Protein AF-A0A1F0MMV7-F1 (afdb_monomer_lite)

Radius of gyration: 24.03 Å; chains: 1; bounding box: 66×39×68 Å

pLDDT: mean 85.58, std 11.84, range [38.72, 97.0]

Secondary structure (DSSP, 8-state):
--HHHHHHHHHHHHHTT-PPPHHHHHHHHS-HHHHHHHHHHHH-HHHHHHHHHHHGGGGSTT--EEEEE-TT--EEEEEEHHHHHHHHT----PEEEEEEEEEEEEEEE---S-TTTSEEEEEETTTEEEEEEE--HHHHHHHHTT-S---TT-EEEEEEEEEEEE-TTS-EEEEEEEEEEEEE-----------

Structure (mmCIF, N/CA/C/O backbone):
data_AF-A0A1F0MMV7-F1
#
_entry.id   AF-A0A1F0MMV7-F1
#
loop_
_atom_site.group_PDB
_atom_site.id
_atom_site.type_symbol
_atom_site.label_atom_id
_atom_site.label_alt_id
_atom_site.label_comp_id
_atom_site.label_asym_id
_atom_site.label_entity_id
_atom_site.label_seq_id
_atom_site.pdbx_PDB_ins_code
_atom_site.Cartn_x
_atom_site.Cartn_y
_atom_site.Cartn_z
_atom_site.occupancy
_atom_site.B_iso_or_equiv
_atom_site.auth_seq_id
_atom_site.auth_comp_id
_atom_site.auth_asym_id
_atom_site.auth_atom_id
_atom_site.pdbx_PDB_model_num
ATOM 1 N N . MET A 1 1 ? -6.428 11.269 24.195 1.00 73.00 1 MET A N 1
ATOM 2 C CA . MET A 1 1 ? -6.452 9.991 23.440 1.00 73.00 1 MET A CA 1
ATOM 3 C C . MET A 1 1 ? -5.582 10.157 22.194 1.00 73.00 1 MET A C 1
ATOM 5 O O . MET A 1 1 ? -5.522 11.271 21.697 1.00 73.00 1 MET A O 1
ATOM 9 N N . SER A 1 2 ? -4.859 9.133 21.716 1.00 84.75 2 SER A N 1
ATOM 10 C CA . SER A 1 2 ? -4.032 9.277 20.496 1.00 84.75 2 SER A CA 1
ATOM 11 C C . SER A 1 2 ? -4.867 9.144 19.214 1.00 84.75 2 SER A C 1
ATOM 13 O O . SER A 1 2 ? -5.905 8.481 19.242 1.00 84.75 2 SER A O 1
ATOM 15 N N . LEU A 1 3 ? -4.388 9.699 18.090 1.00 85.38 3 LEU A N 1
ATOM 16 C CA . LEU A 1 3 ? -5.036 9.580 16.772 1.00 85.38 3 L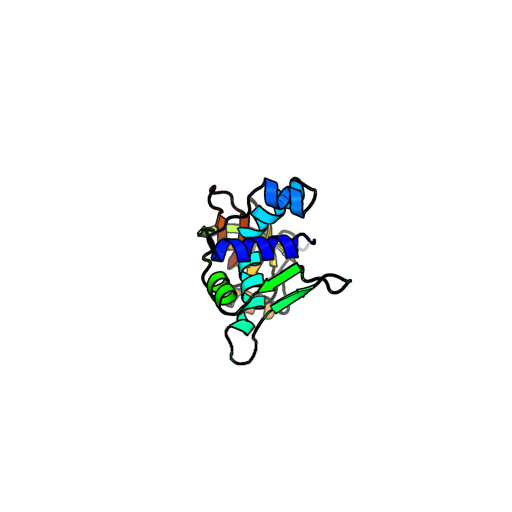EU A CA 1
ATOM 17 C C . LEU A 1 3 ? -5.275 8.113 16.378 1.00 85.38 3 LEU A C 1
ATOM 19 O O . LEU A 1 3 ? -6.366 7.752 15.947 1.00 85.38 3 LEU A O 1
ATOM 23 N N . ILE A 1 4 ? -4.268 7.255 16.575 1.00 86.25 4 ILE A N 1
ATOM 24 C CA . ILE A 1 4 ? -4.351 5.823 16.258 1.00 86.25 4 ILE A CA 1
ATOM 25 C C . ILE A 1 4 ? -5.407 5.150 17.135 1.00 86.25 4 ILE A C 1
ATOM 27 O O . ILE A 1 4 ? -6.241 4.401 16.636 1.00 86.25 4 ILE A O 1
ATOM 31 N N . THR A 1 5 ? -5.407 5.440 18.437 1.00 88.38 5 THR A N 1
ATOM 32 C CA . THR A 1 5 ? -6.367 4.854 19.379 1.00 88.38 5 THR A CA 1
ATOM 33 C C . THR A 1 5 ? -7.801 5.282 19.065 1.00 88.38 5 THR A C 1
ATOM 35 O O . THR A 1 5 ? -8.698 4.445 19.087 1.00 88.38 5 THR A O 1
ATOM 38 N N . ALA A 1 6 ? -8.011 6.551 18.707 1.00 87.44 6 ALA A N 1
ATOM 39 C CA . ALA A 1 6 ? -9.312 7.061 18.281 1.00 87.44 6 ALA A CA 1
ATOM 40 C C . ALA A 1 6 ? -9.770 6.446 16.946 1.00 87.44 6 ALA A C 1
ATOM 42 O O . ALA A 1 6 ? -10.945 6.127 16.788 1.00 87.44 6 ALA A O 1
ATOM 43 N N . ALA A 1 7 ? -8.849 6.200 16.009 1.00 88.69 7 ALA A N 1
ATOM 44 C CA . ALA A 1 7 ? -9.158 5.511 14.758 1.00 88.69 7 ALA A CA 1
ATOM 45 C C . ALA A 1 7 ? -9.522 4.032 14.963 1.00 88.69 7 ALA A C 1
ATOM 47 O O . ALA A 1 7 ? -10.475 3.559 14.347 1.00 88.69 7 ALA A O 1
ATOM 48 N N . ILE A 1 8 ? -8.837 3.318 15.865 1.00 90.19 8 ILE A N 1
ATOM 49 C CA . ILE A 1 8 ? -9.206 1.946 16.260 1.00 90.19 8 ILE A CA 1
ATOM 50 C C . ILE A 1 8 ? -10.573 1.940 16.958 1.00 90.19 8 ILE A C 1
ATOM 52 O O . ILE A 1 8 ? -11.420 1.110 16.636 1.00 90.19 8 ILE A O 1
ATOM 56 N N . TYR A 1 9 ? -10.822 2.892 17.863 1.00 89.19 9 TYR A N 1
ATOM 57 C CA . TYR A 1 9 ? -12.117 3.057 18.527 1.00 89.19 9 TYR A CA 1
ATOM 58 C C . TYR A 1 9 ? -13.257 3.296 17.525 1.00 89.19 9 TYR A C 1
ATOM 60 O O . TYR A 1 9 ? -14.302 2.651 17.605 1.00 89.19 9 TYR A O 1
ATOM 68 N N . ALA A 1 10 ? -13.051 4.183 16.547 1.00 88.38 10 ALA A N 1
ATOM 69 C CA . ALA A 1 10 ? -14.027 4.451 15.495 1.00 88.38 10 ALA A CA 1
ATOM 70 C C . ALA A 1 10 ? -14.295 3.206 14.631 1.00 88.38 10 ALA A C 1
ATOM 72 O O . ALA A 1 10 ? -15.445 2.922 14.299 1.00 88.38 10 ALA A O 1
ATOM 73 N N . LEU A 1 11 ? -13.253 2.433 14.303 1.00 88.69 11 LEU A N 1
ATOM 74 C CA . LEU A 1 11 ? -13.370 1.154 13.593 1.00 88.69 11 LEU A CA 1
ATOM 75 C C . LEU A 1 11 ? -14.195 0.131 14.380 1.00 88.69 11 LEU A C 1
ATOM 77 O O . LEU A 1 11 ? -15.136 -0.425 13.824 1.00 88.69 11 LEU A O 1
ATOM 81 N N . LYS A 1 12 ? -13.912 -0.036 15.677 1.00 89.94 12 LYS A N 1
ATOM 82 C CA . LYS A 1 12 ? -14.720 -0.863 16.585 1.00 89.94 12 LYS A CA 1
ATOM 83 C C . LYS A 1 12 ? -16.187 -0.427 16.597 1.00 89.94 12 LYS A C 1
ATOM 85 O O . LYS A 1 12 ? -17.081 -1.256 16.544 1.00 89.94 12 LYS A O 1
ATOM 90 N N . ARG A 1 13 ? -16.483 0.872 16.668 1.00 87.50 13 ARG A N 1
ATOM 91 C CA . ARG A 1 13 ? -17.886 1.320 16.669 1.00 87.50 13 ARG A CA 1
ATOM 92 C C . ARG A 1 13 ? -18.598 1.043 15.342 1.00 87.50 13 ARG A C 1
ATOM 94 O O . ARG A 1 13 ? -19.795 0.758 15.345 1.00 87.50 13 ARG A O 1
ATOM 101 N N . LEU A 1 14 ? -17.869 1.090 14.228 1.00 85.56 14 LEU A N 1
ATOM 102 C CA . LEU A 1 14 ? -18.421 0.816 12.904 1.00 85.56 14 LEU A CA 1
ATOM 103 C C . LEU A 1 14 ? -18.901 -0.636 12.768 1.00 85.56 14 LEU A C 1
ATOM 105 O O . LEU A 1 14 ? -19.959 -0.854 12.184 1.00 85.56 14 LEU A O 1
ATOM 109 N N . THR A 1 15 ? -18.217 -1.605 13.385 1.00 84.19 15 THR A N 1
ATOM 110 C CA . THR A 1 15 ? -18.676 -3.011 13.408 1.00 84.19 15 THR A CA 1
ATOM 111 C C . THR A 1 15 ? -19.947 -3.206 14.231 1.00 84.19 15 THR A C 1
ATOM 113 O O . THR A 1 15 ? -20.746 -4.088 13.946 1.00 84.19 15 THR A O 1
ATOM 116 N N . GLN A 1 16 ? -20.198 -2.323 15.199 1.00 83.94 16 GLN A N 1
ATOM 117 C CA . GLN A 1 16 ? -21.429 -2.295 15.993 1.00 83.94 16 GLN A CA 1
ATOM 118 C C . GLN A 1 16 ? -22.581 -1.530 15.308 1.00 83.94 16 GLN A C 1
ATOM 120 O O . GLN A 1 16 ? -23.591 -1.239 15.952 1.00 83.94 16 GLN A O 1
ATOM 125 N N . GLY A 1 17 ? -22.420 -1.110 14.046 1.00 76.38 17 GLY A N 1
ATOM 126 C CA . GLY A 1 17 ? -23.391 -0.267 13.336 1.00 76.38 17 GLY A CA 1
ATOM 127 C C . GLY A 1 17 ? -23.495 1.164 13.881 1.00 76.38 17 GLY A C 1
ATOM 128 O O . GLY A 1 17 ? -24.423 1.898 13.543 1.00 76.38 17 GLY A O 1
ATOM 129 N N . LYS A 1 18 ? -22.556 1.585 14.737 1.00 81.44 18 LYS A N 1
ATOM 130 C CA . LYS A 1 18 ? -22.526 2.913 15.357 1.00 81.44 18 LYS A CA 1
ATOM 131 C C . LYS A 1 18 ? -21.451 3.754 14.680 1.00 81.44 18 LYS A C 1
ATOM 133 O O . LYS A 1 18 ? -20.291 3.717 15.069 1.00 81.44 18 LYS A O 1
ATOM 138 N N . ASN A 1 19 ? -21.810 4.572 13.698 1.00 77.94 19 ASN A N 1
ATOM 139 C CA . ASN A 1 19 ? -20.843 5.526 13.153 1.00 77.94 19 ASN A CA 1
ATOM 140 C C . ASN A 1 19 ? -20.497 6.589 14.203 1.00 77.94 19 ASN A C 1
ATOM 142 O O . ASN A 1 19 ? -21.392 7.258 14.714 1.00 77.94 19 ASN A O 1
ATOM 146 N N . ALA A 1 20 ? -19.207 6.749 14.512 1.00 78.25 20 ALA A N 1
ATOM 147 C CA . ALA A 1 20 ? -18.744 7.860 15.336 1.00 78.25 20 ALA A CA 1
ATOM 148 C C . ALA A 1 20 ? -19.024 9.176 14.595 1.00 78.25 20 ALA A C 1
ATOM 150 O O . ALA A 1 20 ? -18.576 9.379 13.455 1.00 78.25 20 ALA A O 1
ATOM 151 N N . THR A 1 21 ? -19.812 10.055 15.208 1.00 79.00 21 THR A N 1
ATOM 152 C CA . THR A 1 21 ? -20.152 11.335 14.581 1.00 79.00 21 THR A CA 1
ATOM 153 C C . THR A 1 21 ? -18.940 12.266 14.594 1.00 79.00 21 THR A C 1
ATOM 155 O O . THR A 1 21 ? -17.915 11.998 15.221 1.00 79.00 21 THR A O 1
ATOM 158 N N . ARG A 1 22 ? -19.014 13.354 13.821 1.00 77.50 22 ARG A N 1
ATOM 159 C CA . ARG A 1 22 ? -17.919 14.333 13.754 1.00 77.50 22 ARG A CA 1
ATOM 160 C C . ARG A 1 22 ? -17.734 14.965 15.125 1.00 77.50 22 ARG A C 1
ATOM 162 O O . ARG A 1 22 ? -16.618 15.013 15.615 1.00 77.50 22 ARG A O 1
ATOM 169 N N . ASP A 1 23 ? -18.848 15.378 15.713 1.00 78.94 23 ASP A N 1
ATOM 170 C CA . ASP A 1 23 ? -18.891 16.100 16.975 1.00 78.94 23 ASP A CA 1
ATOM 171 C C . ASP A 1 23 ? -18.401 15.205 18.117 1.00 78.94 23 ASP A C 1
ATOM 173 O O . ASP A 1 23 ? -17.559 15.629 18.894 1.00 78.94 23 ASP A O 1
ATOM 177 N N . GLU A 1 24 ? -18.768 13.916 18.123 1.00 80.75 24 GLU A N 1
ATOM 178 C CA . GLU A 1 24 ? -18.215 12.944 19.078 1.00 80.75 24 GLU A CA 1
ATOM 179 C C . GLU A 1 24 ? -16.685 12.812 18.967 1.00 80.75 24 GLU A C 1
ATOM 181 O O . GLU A 1 24 ? -15.991 12.718 19.979 1.00 80.75 24 GLU A O 1
ATOM 186 N N . LEU A 1 25 ? -16.138 12.783 17.745 1.00 81.94 25 LEU A N 1
ATOM 187 C CA . LEU A 1 25 ? -14.688 12.698 17.537 1.0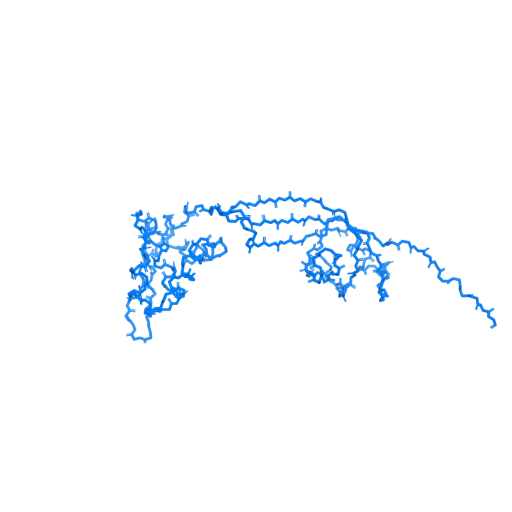0 81.94 25 LEU A CA 1
ATOM 188 C C . LEU A 1 25 ? -13.979 14.001 17.923 1.00 81.94 25 LEU A C 1
ATOM 190 O O . LEU A 1 25 ? -12.878 13.942 18.468 1.00 81.94 25 LEU A O 1
ATOM 194 N N . ILE A 1 26 ? -14.605 15.154 17.673 1.00 83.31 26 ILE A N 1
ATOM 195 C CA . ILE A 1 26 ? -14.103 16.463 18.104 1.00 83.31 26 ILE A CA 1
ATOM 196 C C . ILE A 1 26 ? -14.078 16.528 19.629 1.00 83.31 26 ILE A C 1
ATOM 198 O O . ILE A 1 26 ? -13.044 16.870 20.189 1.00 83.31 26 ILE A O 1
ATOM 202 N N . ASP A 1 27 ? -15.150 16.120 20.305 1.00 83.44 27 ASP A N 1
ATOM 203 C CA . ASP A 1 27 ? -15.226 16.111 21.768 1.00 83.44 27 ASP A CA 1
ATOM 204 C C . ASP A 1 27 ? -14.169 15.182 22.391 1.00 83.44 27 ASP A C 1
ATOM 206 O O . ASP A 1 27 ? -13.601 15.481 23.442 1.00 83.44 27 ASP A O 1
ATOM 210 N N . GLN A 1 28 ? -13.854 14.059 21.736 1.00 79.69 28 GLN A N 1
ATOM 211 C CA . GLN A 1 28 ? -12.836 13.113 22.208 1.00 79.69 28 GLN A CA 1
ATOM 212 C C . GLN A 1 28 ? -11.390 13.563 21.957 1.00 79.69 28 GLN A C 1
ATOM 214 O O . GLN A 1 28 ? -10.495 13.226 22.742 1.00 79.69 28 GLN A O 1
ATOM 219 N N . LEU A 1 29 ? -11.136 14.251 20.842 1.00 83.19 29 LEU A N 1
ATOM 220 C CA . LEU A 1 29 ? -9.788 14.625 20.398 1.00 83.19 29 LEU A CA 1
ATOM 221 C C . LEU A 1 29 ? -9.433 16.079 20.718 1.00 83.19 29 LEU A C 1
ATOM 223 O O . LEU A 1 29 ? -8.251 16.410 20.751 1.00 83.19 29 LEU A O 1
ATOM 227 N N . GLY A 1 30 ? -10.434 16.923 20.960 1.00 83.25 30 GLY A N 1
ATOM 228 C CA . GLY A 1 30 ? -10.302 18.367 21.139 1.00 83.25 30 GLY A CA 1
ATOM 229 C C . GLY A 1 30 ? -9.931 19.126 19.861 1.00 83.25 30 GLY A C 1
ATOM 230 O O . GLY A 1 30 ? -9.578 20.298 19.950 1.00 83.25 30 GLY A O 1
ATOM 231 N N . ASP A 1 31 ? -9.959 18.473 18.694 1.00 86.19 31 ASP A N 1
ATOM 232 C CA . ASP A 1 31 ? -9.432 19.021 17.441 1.00 86.19 31 ASP A CA 1
ATOM 233 C C . ASP A 1 31 ? -10.192 18.473 16.219 1.00 86.19 31 ASP A C 1
ATOM 235 O O . ASP A 1 31 ? -10.315 17.261 16.003 1.00 86.19 31 ASP A O 1
ATOM 239 N N . GLU A 1 32 ? -10.686 19.397 15.399 1.00 83.75 32 GLU A N 1
ATOM 240 C CA . GLU A 1 32 ? -11.434 19.136 14.172 1.00 83.75 32 GLU A CA 1
ATOM 241 C C . GLU A 1 32 ? -10.598 18.474 13.067 1.00 83.75 32 GLU A C 1
ATOM 243 O O . GLU A 1 32 ? -11.074 17.549 12.401 1.00 83.75 32 GLU A O 1
ATOM 248 N N . LEU A 1 33 ? -9.339 18.884 12.903 1.00 83.94 33 LEU A N 1
ATOM 249 C CA . LEU A 1 33 ? -8.416 18.296 11.933 1.00 83.94 33 LEU A CA 1
ATOM 250 C C . LEU A 1 33 ? -8.060 16.863 12.332 1.00 83.94 33 LEU A C 1
ATOM 252 O O . LEU A 1 33 ? -7.953 15.980 11.477 1.00 83.94 33 LEU A O 1
ATOM 256 N N . LEU A 1 34 ? -7.906 16.595 13.633 1.00 85.06 34 LEU A N 1
ATOM 257 C CA . LEU A 1 34 ? -7.690 15.229 14.117 1.00 85.06 34 LEU A CA 1
ATOM 258 C C . LEU A 1 34 ? -8.925 14.351 13.889 1.00 85.06 34 LEU A C 1
ATOM 260 O O . LEU A 1 34 ? -8.776 13.200 13.471 1.00 85.06 34 LEU A O 1
ATOM 264 N N . ALA A 1 35 ? -10.134 14.882 14.091 1.00 85.50 35 ALA A N 1
ATOM 265 C CA . ALA A 1 35 ? -11.373 14.162 13.798 1.00 85.50 35 ALA A CA 1
ATOM 266 C C . ALA A 1 35 ? -11.497 13.799 12.304 1.00 85.50 35 ALA A C 1
ATOM 268 O O . ALA A 1 35 ? -11.901 12.683 11.959 1.00 85.50 35 ALA A O 1
ATOM 269 N N . GLU A 1 36 ? -11.098 14.700 11.401 1.00 82.88 36 GLU A N 1
ATOM 270 C CA . GLU A 1 36 ? -11.050 14.414 9.964 1.00 82.88 36 GLU A CA 1
ATOM 271 C C . GLU A 1 36 ? -10.007 13.336 9.627 1.00 82.88 36 GLU A C 1
ATOM 273 O O . GLU A 1 36 ? -10.302 12.394 8.883 1.00 82.88 36 GLU A O 1
ATOM 278 N N . HIS A 1 37 ? -8.810 13.412 10.216 1.00 84.19 37 HIS A N 1
ATOM 279 C CA . HIS A 1 37 ? -7.782 12.385 10.042 1.00 84.19 37 HIS A CA 1
ATOM 280 C C . HIS A 1 37 ? -8.231 11.009 10.538 1.00 84.19 37 HIS A C 1
ATOM 282 O O . HIS A 1 37 ? -7.963 10.014 9.864 1.00 84.19 37 HIS A O 1
ATOM 288 N N . VAL A 1 38 ? -8.955 10.930 11.660 1.00 86.50 38 VAL A N 1
ATOM 289 C CA . VAL A 1 38 ? -9.538 9.667 12.140 1.00 86.50 38 VAL A CA 1
ATOM 290 C C . VAL A 1 38 ? -10.483 9.070 11.103 1.00 86.50 38 VAL A C 1
ATOM 292 O O . VAL A 1 38 ? -10.386 7.881 10.805 1.00 86.50 38 VAL A O 1
ATOM 295 N N . ARG A 1 39 ? -11.353 9.880 10.493 1.00 83.12 39 ARG A N 1
ATOM 296 C CA . ARG A 1 39 ? -12.276 9.408 9.447 1.00 83.12 39 ARG A CA 1
ATOM 297 C C . ARG A 1 39 ? -11.553 8.931 8.193 1.00 83.12 39 ARG A C 1
ATOM 299 O O . ARG A 1 39 ? -11.942 7.914 7.620 1.00 83.12 39 ARG A O 1
ATOM 306 N N . LYS A 1 40 ? -10.497 9.636 7.777 1.00 83.31 40 LYS A N 1
ATOM 307 C CA . LYS A 1 40 ? -9.642 9.210 6.657 1.00 83.31 40 LYS A CA 1
ATOM 308 C C . LYS A 1 40 ? -8.967 7.875 6.971 1.00 83.31 40 LYS A C 1
ATOM 310 O O . LYS A 1 40 ? -9.072 6.941 6.181 1.00 83.31 40 LYS A O 1
ATOM 315 N N . LEU A 1 41 ? -8.363 7.746 8.154 1.00 84.25 41 LEU A N 1
ATOM 316 C CA . LEU A 1 41 ? -7.730 6.506 8.618 1.00 84.25 41 LEU A CA 1
ATOM 317 C C . LEU A 1 41 ? -8.716 5.340 8.698 1.00 84.25 41 LEU A C 1
ATOM 319 O O . LEU A 1 41 ? -8.402 4.244 8.246 1.00 84.25 41 LEU A O 1
ATOM 323 N N . GLN A 1 42 ? -9.925 5.575 9.207 1.00 84.25 42 GLN A N 1
ATOM 324 C CA . GLN A 1 42 ? -10.968 4.555 9.312 1.00 84.25 42 GLN A CA 1
ATOM 325 C C . GLN A 1 42 ? -11.355 3.975 7.947 1.00 84.25 42 GLN A C 1
ATOM 327 O O . GLN A 1 42 ? -11.759 2.819 7.874 1.00 84.25 42 GLN A O 1
ATOM 332 N N . LYS A 1 43 ? -11.247 4.747 6.861 1.00 78.56 43 LYS A N 1
ATOM 333 C CA . LYS A 1 43 ? -11.505 4.286 5.485 1.00 78.56 43 LYS A CA 1
ATOM 334 C C . LYS A 1 43 ? -10.260 3.738 4.784 1.00 78.56 43 LYS A C 1
ATOM 336 O O . LYS A 1 43 ? -10.378 3.068 3.764 1.00 78.56 43 LYS A O 1
ATOM 341 N N . HIS A 1 44 ? -9.076 3.984 5.335 1.00 81.31 44 HIS A N 1
ATOM 342 C CA . HIS A 1 44 ? -7.812 3.620 4.715 1.00 81.31 44 HIS A CA 1
ATOM 343 C C . HIS A 1 44 ? -7.560 2.107 4.796 1.00 81.31 44 HIS A C 1
ATOM 345 O O . HIS A 1 44 ? -7.403 1.549 5.886 1.00 81.31 44 HIS A O 1
ATOM 351 N N . ARG A 1 45 ? -7.443 1.438 3.641 1.00 78.81 45 ARG A N 1
ATOM 352 C CA . ARG A 1 45 ? -7.268 -0.022 3.543 1.00 78.81 45 ARG A CA 1
ATOM 353 C C . ARG A 1 45 ? -6.101 -0.532 4.377 1.00 78.81 45 ARG A C 1
ATOM 355 O O . ARG A 1 45 ? -6.286 -1.392 5.228 1.00 78.81 45 ARG A O 1
ATOM 362 N N . GLN A 1 46 ? -4.910 0.043 4.201 1.00 81.75 46 GLN A N 1
ATOM 363 C CA . GLN A 1 46 ? -3.725 -0.410 4.936 1.00 81.75 46 GLN A CA 1
ATOM 364 C C . GLN A 1 46 ? -3.867 -0.235 6.453 1.00 81.75 46 GLN A C 1
ATOM 366 O O . GLN A 1 46 ? -3.315 -1.024 7.216 1.00 81.75 46 GLN A O 1
ATOM 371 N N . PHE A 1 47 ? -4.627 0.771 6.900 1.00 86.94 47 PHE A N 1
ATOM 372 C CA . PHE A 1 47 ? -4.905 0.943 8.319 1.00 86.94 47 PHE A CA 1
ATOM 373 C C . PHE A 1 47 ? -5.840 -0.165 8.808 1.00 86.94 47 PHE A C 1
ATOM 375 O O . PHE A 1 47 ? -5.489 -0.844 9.768 1.00 86.94 47 PHE A O 1
ATOM 382 N N . ARG A 1 48 ? -6.956 -0.421 8.103 1.00 87.44 48 ARG A N 1
ATOM 383 C CA . ARG A 1 48 ? -7.858 -1.551 8.396 1.00 87.44 48 ARG A CA 1
ATOM 384 C C . ARG A 1 48 ? -7.096 -2.872 8.440 1.00 87.44 48 ARG A C 1
ATOM 386 O O . ARG A 1 48 ? -7.189 -3.574 9.433 1.00 87.44 48 ARG A O 1
ATOM 393 N N . GLU A 1 49 ? -6.273 -3.167 7.437 1.00 87.06 49 GLU A N 1
ATOM 394 C CA . GLU A 1 49 ? -5.457 -4.387 7.378 1.00 87.06 49 GLU A CA 1
ATOM 395 C C . GLU A 1 49 ? -4.470 -4.506 8.546 1.00 87.06 49 GLU A C 1
ATOM 397 O O . GLU A 1 49 ? -4.276 -5.585 9.107 1.00 87.06 49 GLU A O 1
ATOM 402 N N . ASN A 1 50 ? -3.854 -3.398 8.962 1.00 88.88 50 ASN A N 1
ATOM 403 C CA . ASN A 1 50 ? -2.983 -3.401 10.133 1.00 88.88 50 ASN A CA 1
ATOM 404 C C . ASN A 1 50 ? -3.774 -3.643 11.425 1.00 88.88 50 ASN A C 1
ATOM 406 O O . ASN A 1 50 ? -3.333 -4.433 12.256 1.00 88.88 50 ASN A O 1
ATOM 410 N N . VAL A 1 51 ? -4.951 -3.030 11.582 1.00 90.62 51 VAL A N 1
ATOM 411 C CA . VAL A 1 51 ? -5.832 -3.287 12.731 1.00 90.62 51 VAL A CA 1
ATOM 412 C C . VAL A 1 51 ? -6.313 -4.741 12.724 1.00 90.62 51 VAL A C 1
ATOM 414 O O . VAL A 1 51 ? -6.227 -5.397 13.758 1.00 90.62 51 VAL A O 1
ATOM 417 N N . LYS A 1 52 ? -6.699 -5.292 11.565 1.00 91.00 52 LYS A N 1
ATOM 418 C CA . LYS A 1 52 ? -7.048 -6.711 11.386 1.00 91.00 52 LYS A CA 1
ATOM 419 C C . LYS A 1 52 ? -5.935 -7.630 11.881 1.00 91.00 52 LYS A C 1
ATOM 421 O O . LYS A 1 52 ? -6.203 -8.562 12.629 1.00 91.00 52 LYS A O 1
ATOM 426 N N . LYS A 1 53 ? -4.670 -7.351 11.544 1.00 90.19 53 LYS A N 1
ATOM 427 C CA . LYS A 1 53 ? -3.518 -8.125 12.052 1.00 90.19 53 LYS A CA 1
ATOM 428 C C . LYS A 1 53 ? -3.380 -8.063 13.574 1.00 90.19 53 LYS A C 1
ATOM 430 O O . LYS A 1 53 ? -2.980 -9.058 14.169 1.00 90.19 53 LYS A O 1
ATOM 435 N N . VAL A 1 54 ? -3.693 -6.918 14.182 1.00 90.75 54 VAL A N 1
ATOM 436 C CA . VAL A 1 54 ? -3.625 -6.719 15.638 1.00 90.75 54 VAL A CA 1
ATOM 437 C C . VAL A 1 54 ? -4.738 -7.478 16.362 1.00 90.75 54 VAL A C 1
ATOM 439 O O . VAL A 1 54 ? -4.471 -8.054 17.411 1.00 90.75 54 VAL A O 1
ATOM 442 N N . VAL A 1 55 ? -5.955 -7.515 15.809 1.00 91.69 55 VAL A N 1
ATOM 443 C CA . VAL A 1 55 ? -7.106 -8.191 16.441 1.00 91.69 55 VAL A CA 1
ATOM 444 C C . VAL A 1 55 ? -7.208 -9.678 16.095 1.00 91.69 55 VAL A C 1
ATOM 4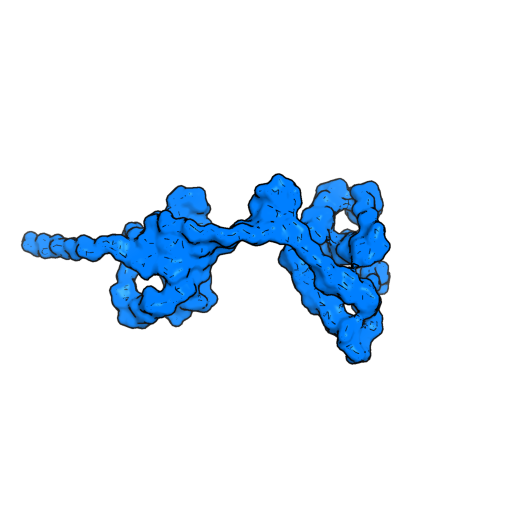46 O O . VAL A 1 55 ? -7.790 -10.434 16.858 1.00 91.69 55 VAL A O 1
ATOM 449 N N . LYS A 1 56 ? -6.585 -10.137 15.001 1.00 90.50 56 LYS A N 1
ATOM 450 C CA . LYS A 1 56 ? -6.604 -11.543 14.551 1.00 90.50 56 LYS A CA 1
ATOM 451 C C . LYS A 1 56 ? -6.269 -12.589 15.630 1.00 90.50 56 LYS A C 1
ATOM 453 O O . LYS A 1 56 ? -6.830 -13.674 15.562 1.00 90.50 56 LYS A O 1
ATOM 458 N N . PRO A 1 57 ? -5.362 -12.355 16.597 1.00 90.50 57 PRO A N 1
ATOM 459 C CA . PRO A 1 57 ? -5.123 -13.322 17.665 1.00 90.50 57 PRO A CA 1
ATOM 460 C C . PRO A 1 57 ? -6.341 -13.590 18.563 1.00 90.50 57 PRO A C 1
ATOM 462 O O . PRO A 1 57 ? -6.389 -14.663 19.149 1.00 90.50 57 PRO A O 1
ATOM 465 N N . LEU A 1 58 ? -7.306 -12.664 18.655 1.00 90.19 58 LEU A N 1
ATOM 466 C CA . LEU A 1 58 ? -8.513 -12.809 19.482 1.00 90.19 58 LEU A CA 1
ATOM 467 C C . LEU A 1 58 ? -9.470 -13.892 18.977 1.00 90.19 58 LEU A C 1
ATOM 469 O O . LEU A 1 58 ? -10.265 -14.384 19.757 1.00 90.19 58 LEU A O 1
ATOM 473 N N . THR A 1 59 ? -9.370 -14.303 17.709 1.00 83.50 59 THR A N 1
ATOM 474 C CA . THR A 1 59 ? -10.184 -15.401 17.153 1.00 83.50 59 THR A CA 1
ATOM 475 C C . THR A 1 59 ? -9.566 -16.784 17.386 1.00 83.50 59 THR A C 1
ATOM 477 O O . THR A 1 59 ? -9.943 -17.770 16.754 1.00 83.50 59 THR A O 1
ATOM 480 N N . ARG A 1 60 ? -8.537 -16.871 18.239 1.00 84.94 60 ARG A N 1
ATOM 481 C CA . ARG A 1 60 ? -7.900 -18.128 18.645 1.00 84.94 60 ARG A CA 1
ATOM 482 C C . ARG A 1 60 ? -8.260 -18.429 20.093 1.00 84.94 60 ARG A C 1
ATOM 484 O O . ARG A 1 60 ? -8.291 -17.525 20.923 1.00 84.94 60 ARG A O 1
ATOM 491 N N . GLU A 1 61 ? -8.414 -19.711 20.413 1.00 76.06 61 GLU A N 1
ATOM 492 C CA . GLU A 1 61 ? -8.652 -20.145 21.790 1.00 76.06 61 GLU A CA 1
ATOM 493 C C . GLU A 1 61 ? -7.558 -19.631 22.744 1.00 76.06 61 GLU A C 1
ATOM 495 O O . GLU A 1 61 ? -6.358 -19.776 22.490 1.00 76.06 61 GLU A O 1
ATOM 500 N N . GLY A 1 62 ? -7.986 -19.037 23.864 1.00 79.12 62 GLY A N 1
ATOM 501 C CA . GLY A 1 62 ? -7.112 -18.610 24.961 1.00 79.12 62 GLY A CA 1
ATOM 502 C C . GLY A 1 62 ? -6.835 -17.105 25.068 1.00 79.12 62 GLY A C 1
ATOM 503 O O . GLY A 1 62 ? -6.171 -16.705 26.024 1.00 79.12 62 GLY A O 1
ATOM 504 N N . ILE A 1 63 ? -7.343 -16.262 24.158 1.00 83.06 63 ILE A N 1
ATOM 505 C CA . ILE A 1 63 ? -7.230 -14.794 24.258 1.00 83.06 63 ILE A CA 1
ATOM 506 C C . ILE A 1 63 ? -8.627 -14.173 24.339 1.00 83.06 63 ILE A C 1
ATOM 508 O O . ILE A 1 63 ? -9.352 -14.163 23.357 1.00 83.06 63 ILE A O 1
ATOM 512 N N . ALA A 1 64 ? -8.995 -13.636 25.506 1.00 82.50 64 ALA A N 1
ATOM 513 C CA . ALA A 1 64 ? -10.344 -13.111 25.739 1.00 82.50 64 ALA A CA 1
ATOM 514 C C . ALA A 1 64 ? -10.545 -11.660 25.263 1.00 82.50 64 ALA A C 1
ATOM 516 O O . ALA A 1 64 ? -11.609 -11.317 24.757 1.00 82.50 64 ALA A O 1
ATOM 517 N N . GLU A 1 65 ? -9.547 -10.792 25.452 1.00 90.50 65 GLU A N 1
ATOM 518 C CA . GLU A 1 65 ? -9.663 -9.370 25.118 1.00 90.50 65 GLU A CA 1
ATOM 519 C C . GLU A 1 65 ? -8.318 -8.736 24.748 1.00 90.50 65 GLU A C 1
ATOM 521 O O . GLU A 1 65 ? -7.255 -9.118 25.247 1.00 90.50 65 GLU A O 1
ATOM 526 N N . LEU A 1 66 ? -8.376 -7.716 23.891 1.00 90.00 66 LEU A N 1
ATOM 527 C CA . LEU A 1 66 ? -7.277 -6.795 23.625 1.00 90.00 66 LEU A CA 1
ATOM 528 C C . LEU A 1 66 ? -7.608 -5.436 24.233 1.00 90.00 66 LEU A C 1
ATOM 530 O O . LEU A 1 66 ? -8.524 -4.755 23.779 1.00 90.00 66 LEU A O 1
ATOM 534 N N . THR A 1 67 ? -6.785 -4.991 25.179 1.00 91.88 67 THR A N 1
ATOM 535 C CA . THR A 1 67 ? -7.000 -3.723 25.882 1.00 91.88 67 THR A CA 1
ATOM 536 C C . THR A 1 67 ? -5.844 -2.752 25.634 1.00 91.88 67 THR A C 1
ATOM 538 O O . THR A 1 67 ? -4.710 -2.985 26.052 1.00 91.88 67 THR A O 1
ATOM 541 N N . LEU A 1 68 ? -6.132 -1.625 24.980 1.00 89.25 68 LEU A N 1
ATOM 542 C CA . LEU A 1 68 ? -5.215 -0.498 24.809 1.00 89.25 68 LEU A CA 1
ATOM 543 C C . LEU A 1 68 ? -5.378 0.471 25.980 1.00 89.25 68 LEU A C 1
ATOM 545 O O . LEU A 1 68 ? -6.468 1.002 26.204 1.00 89.25 68 LEU A O 1
ATOM 549 N N . LYS A 1 69 ? -4.289 0.723 26.708 1.00 90.50 69 LYS A N 1
ATOM 550 C CA . LYS A 1 69 ? -4.253 1.620 27.870 1.00 90.50 69 LYS A CA 1
ATOM 551 C C . LYS A 1 69 ? -3.373 2.839 27.601 1.00 90.50 69 LYS A C 1
ATOM 553 O O . LYS A 1 69 ? -2.473 2.781 26.764 1.00 90.50 69 LYS A O 1
ATOM 558 N N . ASP A 1 70 ? -3.636 3.943 28.291 1.00 87.31 70 ASP A N 1
ATOM 559 C CA . ASP A 1 70 ? -2.712 5.077 28.322 1.00 87.31 70 ASP A CA 1
ATOM 560 C C . ASP A 1 70 ? -1.530 4.835 29.281 1.00 87.31 70 ASP A C 1
ATOM 562 O O . ASP A 1 70 ? -1.378 3.759 29.863 1.00 87.31 70 ASP A O 1
ATOM 566 N N . ARG A 1 71 ? -0.669 5.850 29.435 1.00 86.12 71 ARG A N 1
ATOM 567 C CA . ARG A 1 71 ? 0.506 5.790 30.320 1.00 86.12 71 ARG A CA 1
ATOM 568 C C . ARG A 1 71 ? 0.143 5.631 31.800 1.00 86.12 71 ARG A C 1
ATOM 570 O O . ARG A 1 71 ? 0.985 5.181 32.567 1.00 86.12 71 ARG A O 1
ATOM 577 N N . GLU A 1 72 ? -1.077 5.987 32.186 1.00 88.25 72 GLU A N 1
ATOM 578 C CA . GLU A 1 72 ? -1.589 5.907 33.557 1.00 88.25 72 GLU A CA 1
ATOM 579 C C . GLU A 1 72 ? -2.373 4.604 33.796 1.00 88.25 72 GLU A C 1
ATOM 581 O O . GLU A 1 72 ? -2.854 4.348 34.897 1.00 88.25 72 GLU A O 1
ATOM 586 N N . GLY A 1 73 ? -2.485 3.744 32.776 1.00 85.19 73 GLY A N 1
ATOM 587 C CA . GLY A 1 73 ? -3.189 2.467 32.853 1.00 85.19 73 GLY A CA 1
ATOM 588 C C . GLY A 1 73 ? -4.697 2.567 32.613 1.00 85.19 73 GLY A C 1
ATOM 589 O O . GLY A 1 73 ? -5.389 1.549 32.716 1.00 85.19 73 GLY A O 1
ATOM 590 N N . LYS A 1 74 ? -5.224 3.743 32.249 1.00 88.25 74 LYS A N 1
ATOM 591 C CA . LYS A 1 74 ? -6.637 3.914 31.901 1.00 88.25 74 LYS A CA 1
ATOM 592 C C . LYS A 1 74 ? -6.921 3.241 30.564 1.00 88.25 74 LYS A C 1
ATOM 594 O O . LYS A 1 74 ? -6.210 3.452 29.583 1.00 88.25 74 LYS A O 1
ATOM 599 N N . ILE A 1 75 ? -7.988 2.450 30.519 1.00 88.25 75 ILE A N 1
ATOM 600 C CA . ILE A 1 75 ? -8.436 1.778 29.297 1.00 88.25 75 ILE A CA 1
ATOM 601 C C . ILE A 1 75 ? -8.950 2.823 28.305 1.00 88.25 75 ILE A C 1
ATOM 603 O O . ILE A 1 75 ? -9.873 3.580 28.606 1.00 88.25 75 ILE A O 1
ATOM 607 N N . LEU A 1 76 ? -8.345 2.853 27.121 1.00 87.75 76 LEU A N 1
ATOM 608 C CA . LEU A 1 76 ? -8.751 3.702 26.005 1.00 87.75 76 LEU A CA 1
ATOM 609 C C . LEU A 1 76 ? -9.647 2.942 25.024 1.00 87.75 76 LEU A C 1
ATOM 611 O O . LEU A 1 76 ? -10.628 3.494 24.538 1.00 87.75 76 LEU A O 1
ATOM 615 N N . VAL A 1 77 ? -9.302 1.686 24.730 1.00 89.62 77 VAL A N 1
ATOM 616 C CA . VAL A 1 77 ? -10.069 0.781 23.862 1.00 89.62 77 VAL A CA 1
ATOM 617 C C . VAL A 1 77 ? -9.935 -0.629 24.422 1.00 89.62 77 VAL A C 1
ATOM 619 O O . VAL A 1 77 ? -8.830 -1.040 24.756 1.00 89.62 77 VAL A O 1
ATOM 622 N N . SER A 1 78 ? -11.039 -1.362 24.505 1.00 92.38 78 SER A N 1
ATOM 623 C CA . SER A 1 78 ? -11.041 -2.820 24.673 1.00 92.38 78 SER A CA 1
ATOM 624 C C . SER A 1 78 ? -11.743 -3.427 23.459 1.00 92.38 78 SER A C 1
ATOM 626 O O . SER A 1 78 ? -12.679 -2.799 22.959 1.00 92.38 78 SER A O 1
ATOM 628 N N . ILE A 1 79 ? -11.250 -4.551 22.947 1.00 92.44 79 ILE A N 1
ATOM 629 C CA . ILE A 1 79 ? -11.812 -5.303 21.819 1.00 92.44 79 ILE A CA 1
ATOM 630 C C . ILE A 1 79 ? -11.956 -6.759 22.258 1.00 92.44 79 ILE A C 1
ATOM 632 O O . ILE A 1 79 ? -10.960 -7.364 22.663 1.00 92.44 79 ILE A O 1
ATOM 636 N N . ASP A 1 80 ? -13.171 -7.296 22.178 1.00 92.00 80 ASP A N 1
ATOM 637 C CA . ASP A 1 80 ? -13.458 -8.714 22.425 1.00 92.00 80 ASP A CA 1
ATOM 638 C C . ASP A 1 80 ? -13.440 -9.547 21.126 1.00 92.00 80 ASP A C 1
ATOM 640 O O . ASP A 1 80 ? -13.180 -9.029 20.037 1.00 92.00 80 ASP A O 1
ATOM 644 N N . GLU A 1 81 ? -13.673 -10.855 21.242 1.00 90.44 81 GLU A N 1
ATOM 645 C CA . GLU A 1 81 ? -13.690 -11.790 20.109 1.00 90.44 81 GLU A CA 1
ATOM 646 C C . GLU A 1 81 ? -14.742 -11.423 19.048 1.00 90.44 81 GLU A C 1
ATOM 648 O O . GLU A 1 81 ? -14.408 -11.325 17.868 1.00 90.44 81 GLU A O 1
ATOM 653 N N . ASN A 1 82 ? -15.979 -11.119 19.453 1.00 88.94 82 ASN A N 1
ATOM 654 C CA . ASN A 1 82 ? -17.061 -10.762 18.525 1.00 88.94 82 ASN A CA 1
ATOM 655 C C . ASN A 1 82 ? -16.749 -9.460 17.771 1.00 88.94 82 ASN A C 1
ATOM 657 O O . ASN A 1 82 ? -17.012 -9.315 16.576 1.00 88.94 82 ASN A O 1
ATOM 661 N N . GLU A 1 83 ? -16.182 -8.477 18.469 1.00 90.56 83 GLU A N 1
ATOM 662 C CA . GLU A 1 83 ? -15.759 -7.219 17.866 1.00 90.56 83 GLU A CA 1
ATOM 663 C C . GLU A 1 83 ? -14.569 -7.417 16.925 1.00 90.56 83 GLU A C 1
ATOM 665 O O . GLU A 1 83 ? -14.499 -6.752 15.888 1.00 90.56 83 GLU A O 1
ATOM 670 N N . ALA A 1 84 ? -13.653 -8.330 17.255 1.00 90.19 84 ALA A N 1
ATOM 671 C CA . ALA A 1 84 ? -12.542 -8.700 16.391 1.00 90.19 84 ALA A CA 1
ATOM 672 C C . ALA A 1 84 ? -13.030 -9.355 15.094 1.00 90.19 84 ALA A C 1
ATOM 674 O O . ALA A 1 84 ? -12.573 -8.944 14.027 1.00 90.19 84 ALA A O 1
ATOM 675 N N . GLU A 1 85 ? -13.975 -10.296 15.163 1.00 89.12 85 GLU A N 1
ATOM 676 C CA . GLU A 1 85 ? -14.620 -10.890 13.982 1.00 89.12 85 GLU A CA 1
ATOM 677 C C . GLU A 1 85 ? -15.253 -9.813 13.100 1.00 89.12 85 GLU A C 1
ATOM 679 O O . GLU A 1 85 ? -14.919 -9.701 11.920 1.00 89.12 85 GLU A O 1
ATOM 684 N N . GLY A 1 86 ? -16.042 -8.915 13.697 1.00 88.12 86 GLY A N 1
ATOM 685 C CA . GLY A 1 86 ? -16.631 -7.799 12.964 1.00 88.12 86 GLY A CA 1
ATOM 686 C C . GLY A 1 86 ? -15.584 -6.919 12.273 1.00 88.12 86 GLY A C 1
ATOM 687 O O . GLY A 1 86 ? -15.812 -6.459 11.159 1.00 88.12 86 GLY A O 1
ATOM 688 N N . ILE A 1 87 ? -14.422 -6.681 12.899 1.00 89.38 87 ILE A N 1
ATOM 689 C CA . ILE A 1 87 ? -13.334 -5.888 12.300 1.00 89.38 87 ILE A CA 1
ATOM 690 C C . ILE A 1 87 ? -12.680 -6.650 11.141 1.00 89.38 87 ILE A C 1
ATOM 692 O O . ILE A 1 87 ? -12.297 -6.027 10.145 1.00 89.38 87 ILE A O 1
ATOM 696 N N . LEU A 1 88 ? -12.524 -7.971 11.259 1.00 87.69 88 LEU A N 1
ATOM 697 C CA . LEU A 1 88 ? -11.962 -8.825 10.211 1.00 87.69 88 LEU A CA 1
ATOM 698 C C . LEU A 1 88 ? -12.843 -8.830 8.955 1.00 87.69 88 LEU A C 1
ATOM 700 O O . LEU A 1 88 ? -12.298 -8.749 7.848 1.00 87.69 88 LEU A O 1
ATOM 704 N N . ASP A 1 89 ? -14.160 -8.795 9.141 1.00 86.06 89 ASP A N 1
ATOM 705 C CA . ASP A 1 89 ? -15.163 -8.808 8.072 1.00 86.06 89 ASP A CA 1
ATOM 706 C C . ASP A 1 89 ? -15.370 -7.450 7.388 1.00 86.06 89 ASP A C 1
ATOM 708 O O . ASP A 1 89 ? -16.032 -7.366 6.354 1.00 86.06 89 ASP A O 1
ATOM 712 N N . LEU A 1 90 ? -14.780 -6.365 7.905 1.00 83.31 90 LEU A N 1
ATOM 713 C CA . LEU A 1 90 ? -14.859 -5.066 7.238 1.00 83.31 90 LEU A CA 1
ATOM 714 C C . LEU A 1 90 ? -14.125 -5.092 5.897 1.00 83.31 90 LEU A C 1
ATOM 716 O O . LEU A 1 90 ? -12.892 -5.002 5.837 1.00 83.31 90 LEU A O 1
ATOM 720 N N . GLU A 1 91 ? -14.887 -5.149 4.812 1.00 69.06 91 GLU A N 1
ATOM 721 C CA . GLU A 1 91 ? -14.376 -4.916 3.466 1.00 69.06 91 GLU A CA 1
ATOM 722 C C . GLU A 1 91 ? -13.913 -3.462 3.317 1.00 69.06 91 GLU A C 1
ATOM 724 O O . GLU A 1 91 ? -14.404 -2.546 3.981 1.00 69.06 91 GLU A O 1
ATOM 729 N N . SER A 1 92 ? -12.893 -3.233 2.493 1.00 64.69 92 SER A N 1
ATOM 730 C CA . SER A 1 92 ? -12.478 -1.876 2.151 1.00 64.69 92 SER A CA 1
ATOM 731 C C . SER A 1 92 ? -13.367 -1.367 1.025 1.00 64.69 92 SER A C 1
ATOM 733 O O . SER A 1 92 ? -13.475 -2.020 -0.003 1.00 64.69 92 SER A O 1
ATOM 735 N N . ASP A 1 93 ? -13.932 -0.170 1.183 1.00 65.38 93 ASP A N 1
ATOM 736 C CA . ASP A 1 93 ? -14.680 0.492 0.104 1.00 65.38 93 ASP A CA 1
ATOM 737 C C . ASP A 1 93 ? -13.769 0.980 -1.044 1.00 65.38 93 ASP A C 1
ATOM 739 O O . ASP A 1 93 ? -14.244 1.590 -2.004 1.00 65.38 93 ASP A O 1
ATOM 743 N N . ALA A 1 94 ? -12.452 0.770 -0.931 1.00 65.75 94 ALA A N 1
ATOM 744 C CA . ALA A 1 94 ? -11.490 1.144 -1.952 1.00 65.75 94 ALA A CA 1
ATOM 745 C C . ALA A 1 94 ? -11.577 0.183 -3.141 1.00 65.75 94 ALA A C 1
ATOM 747 O O . ALA A 1 94 ? -11.570 -1.038 -2.978 1.00 65.75 94 ALA A O 1
ATOM 748 N N . ARG A 1 95 ? -11.625 0.739 -4.351 1.00 73.25 95 ARG A N 1
ATOM 749 C CA . ARG A 1 95 ? -11.591 -0.042 -5.590 1.00 73.25 95 ARG A CA 1
ATOM 750 C C . ARG A 1 95 ? -10.182 -0.011 -6.160 1.00 73.25 95 ARG A C 1
ATOM 752 O O . ARG A 1 95 ? -9.646 1.071 -6.405 1.00 73.25 95 ARG A O 1
ATOM 759 N N . SER A 1 96 ? -9.616 -1.189 -6.402 1.00 80.25 96 SER A N 1
ATOM 760 C CA . SER A 1 96 ? -8.345 -1.330 -7.110 1.00 80.25 96 SER A CA 1
ATOM 761 C C . SER A 1 96 ? -8.589 -1.461 -8.609 1.00 80.25 96 SER A C 1
ATOM 763 O O . SER A 1 96 ? -9.371 -2.305 -9.048 1.00 80.25 96 SER A O 1
ATOM 765 N N . ALA A 1 97 ? -7.899 -0.641 -9.393 1.00 88.06 97 ALA A N 1
ATOM 766 C CA . ALA A 1 97 ? -7.838 -0.754 -10.841 1.00 88.06 97 ALA A CA 1
ATOM 767 C C . ALA A 1 97 ? -6.402 -1.067 -11.261 1.00 88.06 97 ALA A C 1
ATOM 769 O O . ALA A 1 97 ? -5.451 -0.475 -10.752 1.00 88.06 97 ALA A O 1
ATOM 770 N N . VAL A 1 98 ? -6.251 -1.998 -12.202 1.00 91.56 98 VAL A N 1
ATOM 771 C CA . VAL A 1 98 ? -4.956 -2.369 -12.775 1.00 91.56 98 VAL A CA 1
ATOM 772 C C . VAL A 1 98 ? -4.967 -1.996 -14.243 1.00 91.56 98 VAL A C 1
ATOM 774 O O . VAL A 1 98 ? -5.884 -2.371 -14.975 1.00 91.56 98 VAL A O 1
ATOM 777 N N . ARG A 1 99 ? -3.926 -1.298 -14.682 1.00 94.06 99 ARG A N 1
ATOM 778 C CA . ARG A 1 99 ? -3.682 -1.015 -16.094 1.00 94.06 99 ARG A CA 1
ATOM 779 C C . ARG A 1 99 ? -2.232 -1.285 -16.450 1.00 94.06 99 ARG A C 1
ATOM 781 O O . ARG A 1 99 ? -1.358 -1.265 -15.587 1.00 94.06 99 ARG A O 1
ATOM 788 N N . TYR A 1 100 ? -2.005 -1.539 -17.730 1.00 95.25 100 TYR A N 1
ATOM 789 C CA . TYR A 1 100 ? -0.675 -1.713 -18.289 1.00 95.25 100 TYR A CA 1
ATOM 790 C C . TYR A 1 100 ? -0.388 -0.554 -19.230 1.00 95.25 100 TYR A C 1
ATOM 792 O O . TYR A 1 100 ? -1.255 -0.183 -20.022 1.00 95.25 100 TYR A O 1
ATOM 800 N N . GLU A 1 101 ? 0.804 0.010 -19.129 1.00 94.94 101 GLU A N 1
ATOM 801 C CA . GLU A 1 101 ? 1.258 1.108 -19.976 1.00 94.94 101 GLU A CA 1
ATOM 802 C C . GLU A 1 101 ? 2.656 0.805 -20.512 1.00 94.94 101 GLU A C 1
ATOM 804 O O . GLU A 1 101 ? 3.497 0.255 -19.799 1.00 94.94 101 GLU A O 1
ATOM 809 N N . ASP A 1 102 ? 2.886 1.158 -21.774 1.00 95.38 102 ASP A N 1
ATOM 810 C CA . ASP A 1 102 ? 4.210 1.118 -22.379 1.00 95.38 102 ASP A CA 1
ATOM 811 C C . ASP A 1 102 ? 4.857 2.496 -22.221 1.00 95.38 102 ASP A C 1
ATOM 813 O O . ASP A 1 102 ? 4.259 3.520 -22.561 1.00 95.38 102 ASP A O 1
ATOM 817 N N . ALA A 1 103 ? 6.082 2.533 -21.703 1.00 94.19 103 ALA A N 1
ATOM 818 C CA . ALA A 1 103 ? 6.788 3.772 -21.413 1.00 94.19 103 ALA A CA 1
ATOM 819 C C . ALA A 1 103 ? 8.285 3.654 -21.693 1.00 94.19 103 ALA A C 1
ATOM 821 O O . ALA A 1 103 ? 8.904 2.614 -21.461 1.00 94.19 103 ALA A O 1
ATOM 822 N N . ILE A 1 104 ? 8.877 4.763 -22.138 1.00 94.94 104 ILE A N 1
ATOM 823 C CA . ILE A 1 104 ? 10.329 4.930 -22.193 1.00 94.94 104 ILE A CA 1
ATOM 824 C C . ILE A 1 104 ? 10.762 5.632 -20.910 1.00 94.94 104 ILE A C 1
ATOM 826 O O . ILE A 1 104 ? 10.377 6.774 -20.657 1.00 94.94 104 ILE A O 1
ATOM 830 N N . ILE A 1 105 ? 11.570 4.950 -20.109 1.00 94.50 105 ILE A N 1
ATOM 831 C CA . ILE A 1 105 ? 12.023 5.420 -18.798 1.00 94.50 105 ILE A CA 1
ATOM 832 C C . ILE A 1 105 ? 13.548 5.513 -18.737 1.00 94.50 105 ILE A C 1
ATOM 834 O O . ILE A 1 105 ? 14.263 4.968 -19.577 1.00 94.50 105 ILE A O 1
ATOM 838 N N . THR A 1 106 ? 14.062 6.168 -17.700 1.00 94.44 106 THR A N 1
ATOM 839 C CA . THR A 1 106 ? 15.474 6.066 -17.300 1.00 94.44 106 THR A CA 1
ATOM 840 C C . THR A 1 106 ? 15.567 5.428 -15.920 1.00 94.44 106 THR A C 1
ATOM 842 O O . THR A 1 106 ? 14.753 5.713 -15.043 1.00 94.44 106 THR A O 1
ATOM 845 N N . ILE A 1 107 ? 16.571 4.582 -15.701 1.00 92.56 107 ILE A N 1
ATOM 846 C CA . ILE A 1 107 ? 16.830 3.999 -14.381 1.00 92.56 107 ILE A CA 1
ATOM 847 C C . ILE A 1 107 ? 17.705 4.962 -13.579 1.00 92.56 107 ILE A C 1
ATOM 849 O O . ILE A 1 107 ? 18.839 5.252 -13.956 1.00 92.56 107 ILE A O 1
ATOM 853 N N . GLY A 1 108 ? 17.176 5.457 -12.460 1.00 85.81 108 GLY A N 1
ATOM 854 C CA . GLY A 1 108 ? 17.901 6.350 -11.557 1.00 85.81 108 GLY A CA 1
ATOM 855 C C . GLY A 1 108 ? 18.880 5.601 -10.652 1.00 85.81 108 GLY A C 1
ATOM 856 O O . GLY A 1 108 ? 19.996 6.061 -10.419 1.00 85.81 108 GLY A O 1
ATOM 857 N N . THR A 1 109 ? 18.485 4.435 -10.134 1.00 84.00 109 THR A N 1
ATOM 858 C CA . THR A 1 109 ? 19.353 3.586 -9.300 1.00 84.00 109 THR A CA 1
ATOM 859 C C . THR A 1 109 ? 19.154 2.118 -9.676 1.00 84.00 109 THR A C 1
ATOM 861 O O . THR A 1 109 ? 18.099 1.564 -9.351 1.00 84.00 109 THR A O 1
ATOM 864 N N . PRO A 1 110 ? 20.125 1.494 -10.370 1.00 84.88 110 PRO A N 1
ATOM 865 C CA . PRO A 1 110 ? 20.028 0.095 -10.764 1.00 84.88 110 PRO A CA 1
ATOM 866 C C . PRO A 1 110 ? 20.253 -0.844 -9.573 1.00 84.88 110 PRO A C 1
ATOM 868 O O . PRO A 1 110 ? 21.092 -0.577 -8.711 1.00 84.88 110 PRO A O 1
ATOM 871 N N . GLN A 1 111 ? 19.515 -1.956 -9.529 1.00 89.31 111 GLN A N 1
ATOM 872 C CA . GLN A 1 111 ? 19.625 -2.966 -8.471 1.00 89.31 111 GLN A CA 1
ATOM 873 C C . GLN A 1 111 ? 20.430 -4.173 -8.963 1.00 89.31 111 GLN A C 1
ATOM 875 O O . GLN A 1 111 ? 19.865 -5.158 -9.428 1.00 89.31 111 GLN A O 1
ATOM 880 N N . MET A 1 112 ? 21.758 -4.097 -8.848 1.00 87.62 112 MET A N 1
ATOM 881 C CA . MET A 1 112 ? 22.668 -5.084 -9.452 1.00 87.62 112 MET A CA 1
ATOM 882 C C . MET A 1 112 ? 22.738 -6.423 -8.701 1.00 87.62 112 MET A C 1
ATOM 884 O O . MET A 1 112 ? 22.998 -7.446 -9.313 1.00 87.62 112 MET A O 1
ATOM 888 N N . GLU A 1 113 ? 22.528 -6.442 -7.380 1.00 89.06 113 GLU A N 1
ATOM 889 C CA . GLU A 1 113 ? 22.725 -7.663 -6.575 1.00 89.06 113 GLU A CA 1
ATOM 890 C C . GLU A 1 113 ? 21.452 -8.498 -6.394 1.00 89.06 113 GLU A C 1
ATOM 892 O O . GLU A 1 113 ? 21.496 -9.723 -6.296 1.00 89.06 113 GLU A O 1
ATOM 897 N N . LYS A 1 114 ? 20.304 -7.829 -6.246 1.00 92.06 114 LYS A N 1
ATOM 898 C CA . LYS A 1 114 ? 19.011 -8.459 -5.929 1.00 92.06 114 LYS 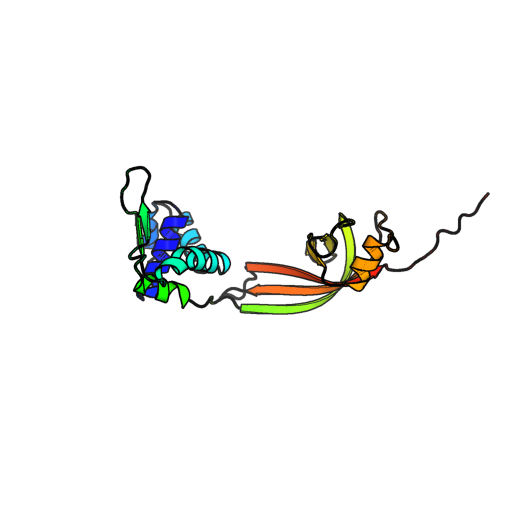A CA 1
ATOM 899 C C . LYS A 1 114 ? 17.884 -7.806 -6.740 1.00 92.06 114 LYS A C 1
ATOM 901 O O . LYS A 1 114 ? 16.957 -7.253 -6.139 1.00 92.06 114 LYS A O 1
ATOM 906 N N . PRO A 1 115 ? 17.954 -7.871 -8.082 1.00 91.44 115 PRO A N 1
ATOM 907 C CA . PRO A 1 115 ? 17.075 -7.133 -8.992 1.00 91.44 115 PRO A CA 1
ATOM 908 C C . PRO A 1 115 ? 15.577 -7.369 -8.743 1.00 91.44 115 PRO A C 1
ATOM 910 O O . PRO A 1 115 ? 14.809 -6.414 -8.772 1.00 91.44 115 PRO A O 1
ATOM 913 N N . LEU A 1 116 ? 15.163 -8.594 -8.397 1.00 93.56 116 LEU A N 1
ATOM 914 C CA . LEU A 1 116 ? 13.753 -8.943 -8.136 1.00 93.56 116 LEU A CA 1
ATOM 915 C C . LEU A 1 116 ? 13.267 -8.640 -6.705 1.00 93.56 116 LEU A C 1
ATOM 917 O O . LEU A 1 116 ? 12.073 -8.690 -6.428 1.00 93.56 116 LEU A O 1
ATOM 921 N N . LYS A 1 117 ? 14.171 -8.367 -5.752 1.00 91.00 117 LYS A N 1
ATOM 922 C CA . LYS A 1 117 ? 13.796 -8.162 -4.334 1.00 91.00 117 LYS A CA 1
ATOM 923 C C . LYS A 1 117 ? 13.756 -6.695 -3.928 1.00 91.00 117 LYS A C 1
ATOM 925 O O . LYS A 1 117 ? 13.123 -6.358 -2.928 1.00 91.00 117 LYS A O 1
ATOM 930 N N . LEU A 1 118 ? 14.484 -5.842 -4.642 1.00 91.75 118 LEU A N 1
ATOM 931 C CA . LEU A 1 118 ? 14.630 -4.429 -4.321 1.00 91.75 118 LEU A CA 1
ATOM 932 C C . LEU A 1 118 ? 13.810 -3.579 -5.287 1.00 91.75 118 LEU A C 1
ATOM 934 O O . LEU A 1 118 ? 13.654 -3.912 -6.458 1.00 91.75 118 LEU A O 1
ATOM 938 N N . LYS A 1 119 ? 13.297 -2.451 -4.789 1.00 92.81 119 LYS A N 1
ATOM 939 C CA . LYS A 1 119 ? 12.603 -1.485 -5.640 1.00 92.81 119 LYS A CA 1
ATOM 940 C C . LYS A 1 119 ? 13.606 -0.714 -6.493 1.00 92.81 119 LYS A C 1
ATOM 942 O O . LYS A 1 119 ? 14.619 -0.223 -5.992 1.00 92.81 119 LYS A O 1
ATOM 947 N N . TRP A 1 120 ? 13.281 -0.565 -7.765 1.00 94.38 120 TRP A N 1
ATOM 948 C CA . TRP A 1 120 ? 14.021 0.225 -8.734 1.00 94.38 120 TRP A CA 1
ATOM 949 C C . TRP A 1 120 ? 13.505 1.652 -8.731 1.00 94.38 120 TRP A C 1
ATOM 951 O O . TRP A 1 120 ? 12.294 1.873 -8.714 1.00 94.38 120 TRP A O 1
ATOM 961 N N . ARG A 1 121 ? 14.417 2.625 -8.754 1.00 94.69 121 ARG A N 1
ATOM 962 C CA . ARG A 1 121 ? 14.057 4.027 -8.969 1.00 94.69 121 ARG A CA 1
ATOM 963 C C . ARG A 1 121 ? 14.035 4.311 -10.464 1.00 94.69 121 ARG A C 1
ATOM 965 O O . ARG A 1 121 ? 15.055 4.109 -11.125 1.00 94.69 121 ARG A O 1
ATOM 972 N N . LEU A 1 122 ? 12.906 4.801 -10.962 1.00 94.62 122 LEU A N 1
ATOM 973 C CA . LEU A 1 122 ? 12.678 5.104 -12.372 1.00 94.62 122 LEU A CA 1
ATOM 974 C C . LEU A 1 122 ? 12.331 6.580 -12.530 1.00 94.62 122 LEU A C 1
ATOM 976 O O . LEU A 1 122 ? 11.590 7.130 -11.720 1.00 94.62 122 LEU A O 1
ATOM 980 N N . GLU A 1 123 ? 12.816 7.192 -13.599 1.00 95.00 123 GLU A N 1
ATOM 981 C CA . GLU A 1 123 ? 12.351 8.496 -14.060 1.00 95.00 123 GLU A CA 1
ATOM 982 C C . GLU A 1 123 ? 11.343 8.261 -15.192 1.00 95.00 123 GLU A C 1
ATOM 984 O O . GLU A 1 123 ? 11.717 7.833 -16.288 1.00 95.00 123 GLU A O 1
ATOM 989 N N . HIS A 1 124 ? 10.060 8.486 -14.894 1.00 94.94 124 HIS A N 1
ATOM 990 C CA . HIS A 1 124 ? 8.936 8.315 -15.813 1.00 94.94 124 HIS A CA 1
ATOM 991 C C . HIS A 1 124 ? 8.483 9.671 -16.377 1.00 94.94 124 HIS A C 1
ATOM 993 O O . HIS A 1 124 ? 8.354 10.623 -15.603 1.00 94.94 124 HIS A O 1
ATOM 999 N N . PRO A 1 125 ? 8.168 9.787 -17.681 1.00 91.44 125 PRO A N 1
ATOM 1000 C CA . PRO A 1 125 ? 7.772 11.061 -18.289 1.00 91.44 125 PRO A CA 1
ATOM 1001 C C . PRO A 1 125 ? 6.524 11.685 -17.646 1.00 91.44 125 PRO A C 1
ATOM 1003 O O . PRO A 1 125 ? 6.482 12.894 -17.443 1.00 91.44 125 PRO A O 1
ATOM 1006 N N . GLU A 1 126 ? 5.529 10.870 -17.288 1.00 93.12 126 GLU A N 1
ATOM 1007 C CA . GLU A 1 126 ? 4.257 11.363 -16.730 1.00 93.12 126 GLU A CA 1
ATOM 1008 C C . GLU A 1 126 ? 4.220 11.436 -15.195 1.00 93.12 126 GLU A C 1
ATOM 1010 O O . GLU A 1 126 ? 3.517 12.274 -14.636 1.00 93.12 126 GLU A O 1
ATOM 1015 N N . TYR A 1 127 ? 4.971 10.577 -14.493 1.00 91.94 127 TYR A N 1
ATOM 1016 C CA . TYR A 1 127 ? 4.909 10.475 -13.024 1.00 91.94 127 TYR A CA 1
ATOM 1017 C C . TYR A 1 127 ? 6.155 11.032 -12.329 1.00 91.94 127 TYR A C 1
ATOM 1019 O O . TYR A 1 127 ? 6.198 11.077 -11.100 1.00 91.94 127 TYR A O 1
ATOM 1027 N N . GLY A 1 128 ? 7.172 11.445 -13.090 1.00 93.12 128 GLY A N 1
ATOM 1028 C CA . GLY A 1 128 ? 8.471 11.841 -12.560 1.00 93.12 128 GLY A CA 1
ATOM 1029 C C . GLY A 1 128 ? 9.219 10.669 -11.921 1.00 93.12 128 GLY A C 1
ATOM 1030 O O . GLY A 1 128 ? 9.155 9.533 -12.392 1.00 93.12 128 GLY A O 1
ATOM 1031 N N . SER A 1 129 ? 9.929 10.952 -10.830 1.00 94.44 129 SER A N 1
ATOM 1032 C CA . SER A 1 129 ? 10.720 9.965 -10.090 1.00 94.44 129 SER A CA 1
ATOM 1033 C C . SER A 1 129 ? 9.819 9.029 -9.278 1.00 94.44 129 SER A C 1
ATOM 1035 O O . SER A 1 129 ? 9.348 9.397 -8.199 1.00 94.44 129 SER A O 1
ATOM 1037 N N . ILE A 1 130 ? 9.665 7.788 -9.732 1.00 95.12 130 ILE A N 1
ATOM 1038 C CA . ILE A 1 130 ? 8.864 6.743 -9.080 1.00 95.12 130 ILE A CA 1
ATOM 1039 C C . ILE A 1 130 ? 9.723 5.560 -8.626 1.00 95.12 130 ILE A C 1
ATOM 1041 O O . ILE A 1 130 ? 10.891 5.419 -8.993 1.00 95.12 130 ILE A O 1
ATOM 1045 N N . THR A 1 131 ? 9.129 4.683 -7.814 1.00 95.62 131 THR A N 1
ATOM 1046 C CA . THR A 1 131 ? 9.731 3.395 -7.452 1.00 95.62 131 THR A CA 1
ATOM 1047 C C . THR A 1 131 ? 8.859 2.248 -7.929 1.00 95.62 131 THR A C 1
ATOM 1049 O O . THR A 1 131 ? 7.654 2.273 -7.669 1.00 95.62 131 THR A O 1
ATOM 1052 N N . ALA A 1 132 ? 9.467 1.238 -8.543 1.00 96.06 132 ALA A N 1
ATOM 1053 C CA . ALA A 1 132 ? 8.773 0.066 -9.060 1.00 96.06 132 ALA A CA 1
ATOM 1054 C C . ALA A 1 132 ? 9.469 -1.235 -8.647 1.00 96.06 132 ALA A C 1
ATOM 1056 O O . ALA A 1 132 ? 10.684 -1.264 -8.449 1.00 96.06 132 ALA A O 1
ATOM 1057 N N . SER A 1 133 ? 8.702 -2.312 -8.508 1.00 96.25 133 SER A N 1
ATOM 1058 C CA . SER A 1 133 ? 9.258 -3.663 -8.352 1.00 96.25 133 SER A CA 1
ATOM 1059 C C . SER A 1 133 ? 9.511 -4.276 -9.728 1.00 96.25 133 SER A C 1
ATOM 1061 O O . SER A 1 133 ? 8.692 -4.096 -10.624 1.00 96.25 133 SER A O 1
ATOM 1063 N N . LEU A 1 134 ? 10.616 -4.997 -9.906 1.00 96.56 134 LEU A N 1
ATOM 1064 C CA . LEU A 1 134 ? 10.881 -5.741 -11.139 1.00 96.56 134 LEU A CA 1
ATOM 1065 C C . LEU A 1 134 ? 10.249 -7.134 -11.054 1.00 96.56 134 LEU A C 1
ATOM 1067 O O . LEU A 1 134 ? 10.471 -7.832 -10.067 1.00 96.56 134 LEU A O 1
ATOM 1071 N N . GLN A 1 135 ? 9.492 -7.514 -12.081 1.00 96.69 135 GLN A N 1
ATOM 1072 C CA . GLN A 1 135 ? 8.908 -8.851 -12.254 1.00 96.69 135 GLN A CA 1
ATOM 1073 C C . GLN A 1 135 ? 9.469 -9.583 -13.486 1.00 96.69 135 GLN A C 1
ATOM 1075 O O . GLN A 1 135 ? 9.170 -10.754 -13.688 1.00 96.69 135 GLN A O 1
ATOM 1080 N N . ASP A 1 136 ? 10.273 -8.902 -14.303 1.00 95.69 136 ASP A N 1
ATOM 1081 C CA . ASP A 1 136 ? 10.948 -9.477 -15.466 1.00 95.69 136 ASP A CA 1
ATOM 1082 C C . ASP A 1 136 ? 12.166 -10.303 -15.012 1.00 95.69 136 ASP A C 1
ATOM 1084 O O . ASP A 1 136 ? 13.216 -9.759 -14.646 1.00 95.69 136 ASP A O 1
ATOM 1088 N N . GLU A 1 137 ? 11.986 -11.624 -14.949 1.00 95.81 137 GLU A N 1
ATOM 1089 C CA . GLU A 1 137 ? 13.020 -12.562 -14.506 1.00 95.81 137 GLU A CA 1
ATOM 1090 C C . GLU A 1 137 ? 14.185 -12.656 -15.498 1.00 95.81 137 GLU A C 1
ATOM 1092 O O . GLU A 1 137 ? 15.335 -12.740 -15.064 1.00 95.81 137 GLU A O 1
ATOM 1097 N N . ASP A 1 138 ? 13.914 -12.576 -16.802 1.00 94.62 138 ASP A N 1
ATOM 1098 C CA . ASP A 1 138 ? 14.939 -12.674 -17.844 1.00 94.62 138 ASP A CA 1
ATOM 1099 C C . ASP A 1 138 ? 15.866 -11.454 -17.791 1.00 94.62 138 ASP A C 1
ATOM 1101 O O . ASP A 1 138 ? 17.089 -11.594 -17.688 1.00 94.62 138 ASP A O 1
ATOM 1105 N N . PHE A 1 139 ? 15.297 -10.248 -17.708 1.00 94.25 139 PHE A N 1
ATOM 1106 C CA . PHE A 1 139 ? 16.097 -9.039 -17.517 1.00 94.25 139 PHE A CA 1
ATOM 1107 C C . PHE A 1 139 ? 16.877 -9.070 -16.197 1.00 94.25 139 PHE A C 1
ATOM 1109 O O . PHE A 1 139 ? 18.035 -8.654 -16.137 1.00 94.25 139 PHE A O 1
ATOM 1116 N N . ALA A 1 140 ? 16.276 -9.575 -15.115 1.00 94.50 140 ALA A N 1
ATOM 1117 C CA . ALA A 1 140 ? 16.972 -9.728 -13.841 1.00 94.50 140 ALA A CA 1
ATOM 1118 C C . ALA A 1 140 ? 18.202 -10.648 -13.955 1.00 94.50 140 ALA A C 1
ATOM 1120 O O . ALA A 1 140 ? 19.240 -10.351 -13.356 1.00 94.50 140 ALA A O 1
ATOM 1121 N N . VAL A 1 141 ? 18.103 -11.732 -14.729 1.00 95.12 141 VAL A N 1
ATOM 1122 C CA . VAL A 1 141 ? 19.230 -12.621 -15.041 1.00 95.12 141 VAL A CA 1
ATOM 1123 C C . VAL A 1 141 ? 20.300 -11.879 -15.842 1.00 95.12 141 VAL A C 1
ATOM 1125 O O . VAL A 1 141 ? 21.475 -11.949 -15.479 1.00 95.12 141 VAL A O 1
ATOM 1128 N N . ASP A 1 142 ? 19.926 -11.102 -16.858 1.00 93.62 142 ASP A N 1
ATOM 1129 C CA . ASP A 1 142 ? 20.882 -10.327 -17.658 1.00 93.62 142 ASP A CA 1
ATOM 1130 C C . ASP A 1 142 ? 21.619 -9.260 -16.838 1.00 93.62 142 ASP A C 1
ATOM 1132 O O . ASP A 1 142 ? 22.817 -9.032 -17.030 1.00 93.62 142 ASP A O 1
ATOM 1136 N N . VAL A 1 143 ? 20.941 -8.634 -15.873 1.00 92.88 143 VAL A N 1
ATOM 1137 C CA . VAL A 1 143 ? 21.564 -7.702 -14.923 1.00 92.88 143 VAL A CA 1
ATOM 1138 C C . VAL A 1 143 ? 22.589 -8.412 -14.043 1.00 92.88 143 VAL A C 1
ATOM 1140 O O . VAL A 1 143 ? 23.708 -7.919 -13.893 1.00 92.88 143 VAL A O 1
ATOM 1143 N N . LEU A 1 144 ? 22.230 -9.571 -13.483 1.00 92.88 144 LEU A N 1
ATOM 1144 C CA . LEU A 1 144 ? 23.123 -10.363 -12.628 1.00 92.88 144 LEU A CA 1
ATOM 1145 C C . LEU A 1 144 ? 24.341 -10.887 -13.394 1.00 92.88 144 LEU A C 1
ATOM 1147 O O . LEU A 1 144 ? 25.438 -10.948 -12.840 1.00 92.88 144 LEU A O 1
ATOM 1151 N N . ASN A 1 145 ? 24.157 -11.218 -14.670 1.00 92.62 145 ASN A N 1
ATOM 1152 C CA . ASN A 1 145 ? 25.225 -11.650 -15.566 1.00 92.62 145 ASN A CA 1
ATOM 1153 C C . ASN A 1 145 ? 26.097 -10.486 -16.071 1.00 92.62 145 ASN A C 1
ATOM 1155 O O . ASN A 1 145 ? 27.122 -10.724 -16.710 1.00 92.62 145 ASN A O 1
ATOM 1159 N N . GLY A 1 146 ? 25.718 -9.233 -15.795 1.00 88.00 146 GLY A N 1
ATOM 1160 C CA . GLY A 1 146 ? 26.417 -8.043 -16.282 1.00 88.00 146 GLY A CA 1
ATOM 1161 C C . GLY A 1 146 ? 26.227 -7.770 -17.779 1.00 88.00 146 GLY A C 1
ATOM 1162 O O . GLY A 1 146 ? 26.977 -6.977 -18.351 1.00 88.00 146 GLY A O 1
ATOM 1163 N N . SER A 1 147 ? 25.237 -8.406 -18.410 1.00 89.25 147 SER A N 1
ATOM 1164 C CA . SER A 1 147 ? 24.878 -8.209 -19.819 1.00 89.25 147 SER A CA 1
ATOM 1165 C C . SER A 1 147 ? 24.193 -6.860 -20.054 1.00 89.25 147 SER A C 1
ATOM 1167 O O . SER A 1 147 ? 24.309 -6.289 -21.134 1.00 89.25 147 SER A O 1
ATOM 1169 N N . VAL A 1 148 ? 23.526 -6.313 -19.033 1.00 88.75 148 VAL A N 1
ATOM 1170 C CA . VAL A 1 148 ? 22.880 -4.994 -19.103 1.00 88.75 148 VAL A CA 1
ATOM 1171 C C . VAL A 1 148 ? 23.850 -3.894 -18.686 1.00 88.75 148 VAL A C 1
ATOM 1173 O O . VAL A 1 148 ? 24.448 -3.940 -17.607 1.00 88.75 148 VAL A O 1
ATOM 1176 N N . ARG A 1 149 ? 23.968 -2.848 -19.510 1.00 85.75 149 ARG A N 1
ATOM 1177 C CA . ARG A 1 149 ? 24.814 -1.684 -19.216 1.00 85.75 149 ARG A CA 1
ATOM 1178 C C . ARG A 1 149 ? 23.975 -0.486 -18.801 1.00 85.75 149 ARG A C 1
ATOM 1180 O O . ARG A 1 149 ? 23.265 0.101 -19.613 1.00 85.75 149 ARG A O 1
ATOM 1187 N N . PHE A 1 150 ? 24.150 -0.063 -17.554 1.00 87.75 150 PHE A N 1
ATOM 1188 C CA . PHE A 1 150 ? 23.538 1.150 -17.021 1.00 87.75 150 PHE A CA 1
ATOM 1189 C C . PHE A 1 150 ? 24.504 2.329 -17.157 1.00 87.75 150 PHE A C 1
ATOM 1191 O O . PHE A 1 150 ? 25.477 2.437 -16.412 1.00 87.75 150 PHE A O 1
ATOM 1198 N N . TYR A 1 151 ? 24.239 3.229 -18.099 1.00 84.44 151 TYR A N 1
ATOM 1199 C CA . TYR A 1 151 ? 24.906 4.524 -18.204 1.00 84.44 151 TYR A CA 1
ATOM 1200 C C . TYR A 1 151 ? 23.919 5.649 -17.889 1.00 84.44 151 TYR A C 1
ATOM 1202 O O . TYR A 1 151 ? 22.696 5.501 -17.929 1.00 84.44 151 TYR A O 1
ATOM 1210 N N . ARG A 1 152 ? 24.454 6.815 -17.521 1.00 81.44 152 ARG A N 1
ATOM 1211 C CA . ARG A 1 152 ? 23.616 7.978 -17.232 1.00 81.44 152 ARG A CA 1
ATOM 1212 C C . ARG A 1 152 ? 22.843 8.361 -18.495 1.00 81.44 152 ARG A C 1
ATOM 1214 O O . ARG A 1 152 ? 23.451 8.669 -19.513 1.00 81.44 152 ARG A O 1
ATOM 1221 N N . GLY A 1 153 ? 21.515 8.361 -18.404 1.00 81.19 153 GLY A N 1
ATOM 1222 C CA . GLY A 1 153 ? 20.636 8.648 -19.537 1.00 81.19 153 GLY A CA 1
ATOM 1223 C C . GLY A 1 153 ? 20.310 7.442 -20.423 1.00 81.19 153 GLY A C 1
ATOM 1224 O O . GLY A 1 153 ? 19.657 7.643 -21.444 1.00 81.19 153 GLY A O 1
ATOM 1225 N N . SER A 1 154 ? 20.716 6.214 -20.056 1.00 87.88 154 SER A N 1
ATOM 1226 C CA . SER A 1 154 ? 20.213 4.997 -20.709 1.00 87.88 154 SER A CA 1
ATOM 1227 C C . SER A 1 154 ? 18.691 4.975 -20.667 1.00 87.88 154 SER A C 1
ATOM 1229 O O . SER A 1 154 ? 18.088 5.077 -19.594 1.00 87.88 154 SER A O 1
ATOM 1231 N N . LYS A 1 155 ? 18.086 4.815 -21.839 1.00 92.62 155 LYS A N 1
ATOM 1232 C CA . LYS A 1 155 ? 16.646 4.678 -21.980 1.00 92.62 155 LYS A CA 1
ATOM 1233 C C . LYS A 1 155 ? 16.272 3.209 -22.023 1.00 92.62 155 LYS A C 1
ATOM 1235 O O . LYS A 1 155 ? 16.973 2.398 -22.625 1.00 92.62 155 LYS A O 1
ATOM 1240 N N . PHE A 1 156 ? 15.164 2.885 -21.379 1.00 94.44 156 PHE A N 1
ATOM 1241 C CA . PHE A 1 156 ? 14.609 1.545 -21.360 1.00 94.44 156 PHE A CA 1
ATOM 1242 C C . PHE A 1 156 ? 13.154 1.612 -21.788 1.00 94.44 156 PHE A C 1
ATOM 1244 O O . PHE A 1 156 ? 12.389 2.431 -21.273 1.00 94.44 156 PHE A O 1
ATOM 1251 N N . LYS A 1 157 ? 12.779 0.748 -22.726 1.00 95.62 157 LYS A N 1
ATOM 1252 C CA . LYS A 1 157 ? 11.384 0.486 -23.059 1.00 95.62 157 LYS A CA 1
ATOM 1253 C C . LYS A 1 157 ? 10.844 -0.459 -22.008 1.00 95.62 157 LYS A C 1
ATOM 1255 O O . LYS A 1 157 ? 11.428 -1.506 -21.752 1.00 95.62 157 LYS A O 1
ATOM 1260 N N . THR A 1 158 ? 9.755 -0.065 -21.375 1.00 95.75 158 THR A N 1
ATOM 1261 C CA . THR A 1 158 ? 9.147 -0.827 -20.292 1.00 95.75 158 THR A CA 1
ATOM 1262 C C . THR A 1 158 ? 7.674 -1.000 -20.524 1.00 95.75 158 THR A C 1
ATOM 1264 O O . THR A 1 158 ? 7.011 -0.087 -21.011 1.00 95.75 158 THR A O 1
ATOM 1267 N N . LYS A 1 159 ? 7.174 -2.148 -20.088 1.00 97.00 159 LYS A N 1
ATOM 1268 C CA . LYS A 1 159 ? 5.765 -2.342 -19.809 1.00 97.00 159 LYS A CA 1
ATOM 1269 C C . LYS A 1 159 ? 5.584 -2.272 -18.302 1.00 97.00 159 LYS A C 1
ATOM 1271 O O . LYS A 1 159 ? 6.141 -3.087 -17.561 1.00 97.00 159 LYS A O 1
ATOM 1276 N N . LEU A 1 160 ? 4.836 -1.278 -17.845 1.00 96.94 160 LEU A N 1
ATOM 1277 C CA . LEU A 1 160 ? 4.546 -1.057 -16.436 1.00 96.94 160 LEU A CA 1
ATOM 1278 C C . LEU A 1 160 ? 3.136 -1.542 -16.118 1.00 96.94 160 LEU A C 1
ATOM 1280 O O . LEU A 1 160 ? 2.177 -1.191 -16.801 1.00 96.94 160 LEU A O 1
ATOM 1284 N N . ARG A 1 161 ? 3.001 -2.328 -15.052 1.00 96.75 161 ARG A N 1
ATOM 1285 C CA . ARG A 1 161 ? 1.727 -2.571 -14.380 1.00 96.75 161 ARG A CA 1
ATOM 1286 C C . ARG A 1 161 ? 1.535 -1.466 -13.348 1.00 96.75 161 ARG A C 1
ATOM 1288 O O . ARG A 1 161 ? 2.299 -1.371 -12.387 1.00 96.75 161 ARG A O 1
ATOM 1295 N N . VAL A 1 162 ? 0.517 -0.642 -13.556 1.00 96.25 162 VAL A N 1
ATOM 1296 C CA . VAL A 1 162 ? 0.100 0.405 -12.623 1.00 96.25 162 VAL A CA 1
ATOM 1297 C C . VAL A 1 162 ? -1.143 -0.074 -11.903 1.00 96.25 162 VAL A C 1
ATOM 1299 O O . VAL A 1 162 ? -2.158 -0.386 -12.530 1.00 96.25 162 VAL A O 1
ATOM 1302 N N . GLU A 1 163 ? -1.062 -0.125 -10.583 1.00 93.56 163 GLU A N 1
ATOM 1303 C CA . GLU A 1 163 ? -2.199 -0.422 -9.726 1.00 93.56 163 GLU A CA 1
ATOM 1304 C C . GLU A 1 163 ? -2.570 0.838 -8.948 1.00 93.56 163 GLU A C 1
ATOM 1306 O O . GLU A 1 163 ? -1.740 1.434 -8.258 1.00 93.56 163 GLU A O 1
ATOM 1311 N N . GLU A 1 164 ? -3.817 1.270 -9.111 1.00 93.19 164 GLU A N 1
ATOM 1312 C CA . GLU A 1 164 ? -4.378 2.455 -8.471 1.00 93.19 164 GLU A CA 1
ATOM 1313 C C . GLU A 1 164 ? -5.491 2.033 -7.520 1.00 93.19 164 GLU A C 1
ATOM 1315 O O . GLU A 1 164 ? -6.432 1.342 -7.912 1.00 93.19 164 GLU A O 1
ATOM 1320 N N . GLU A 1 165 ? -5.400 2.476 -6.269 1.00 86.12 165 GLU A N 1
ATOM 1321 C CA . GLU A 1 165 ? -6.499 2.377 -5.315 1.00 86.12 165 GLU A CA 1
ATOM 1322 C C . GLU A 1 165 ? -7.262 3.695 -5.319 1.00 86.12 165 GLU A C 1
ATOM 1324 O O . GLU A 1 165 ? -6.685 4.762 -5.089 1.00 86.12 165 GLU A O 1
ATOM 1329 N N . THR A 1 166 ? -8.565 3.610 -5.566 1.00 84.38 166 THR A N 1
ATOM 1330 C CA . THR A 1 166 ? -9.483 4.749 -5.551 1.00 84.38 166 THR A CA 1
ATOM 1331 C C . THR A 1 166 ? -10.424 4.655 -4.363 1.00 84.38 166 THR A C 1
ATOM 1333 O O . THR A 1 166 ? -10.884 3.567 -4.010 1.00 84.38 166 THR A O 1
ATOM 1336 N N . ASP A 1 167 ? -10.707 5.788 -3.728 1.00 79.06 167 ASP A N 1
ATOM 1337 C CA . ASP A 1 167 ? -11.717 5.859 -2.679 1.00 79.06 167 ASP A CA 1
ATOM 1338 C C . ASP A 1 167 ? -13.144 5.951 -3.255 1.00 79.06 167 ASP A C 1
ATOM 1340 O O . ASP A 1 167 ? -13.368 5.986 -4.466 1.00 79.06 167 ASP A O 1
ATOM 1344 N N . VAL A 1 168 ? -14.138 6.028 -2.367 1.00 71.50 168 VAL A N 1
ATOM 1345 C CA . VAL A 1 168 ? -15.561 6.144 -2.735 1.00 71.50 168 VAL A CA 1
ATOM 1346 C C . VAL A 1 168 ? -15.907 7.407 -3.533 1.00 71.50 168 VAL A C 1
ATOM 1348 O O . VAL A 1 168 ? -16.986 7.475 -4.115 1.00 71.50 168 VAL A O 1
ATOM 1351 N 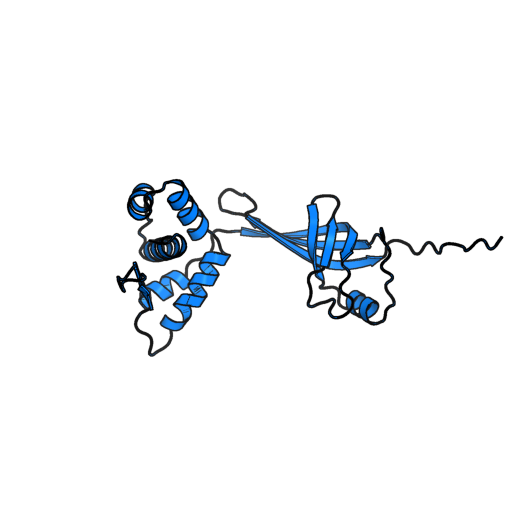N . THR A 1 169 ? -15.026 8.411 -3.551 1.00 73.19 169 THR A N 1
ATOM 1352 C CA . THR A 1 169 ? -15.189 9.652 -4.324 1.00 73.19 169 THR A CA 1
ATOM 1353 C C . THR A 1 169 ? -14.516 9.580 -5.696 1.00 73.19 169 THR A C 1
ATOM 1355 O O . THR A 1 169 ? -14.654 10.503 -6.496 1.00 73.19 169 THR A O 1
ATOM 1358 N N . GLY A 1 170 ? -13.816 8.477 -5.987 1.00 76.69 170 GLY A N 1
ATOM 1359 C CA . GLY A 1 170 ? -13.020 8.295 -7.198 1.00 76.69 170 GLY A CA 1
ATOM 1360 C C . GLY A 1 170 ? -11.624 8.916 -7.114 1.00 76.69 170 GLY A C 1
ATOM 1361 O O . GLY A 1 170 ? -10.916 8.940 -8.119 1.00 76.69 170 GLY A O 1
ATOM 1362 N N . GLN A 1 171 ? -11.202 9.412 -5.946 1.00 80.00 171 GLN A N 1
ATOM 1363 C CA . GLN A 1 171 ? -9.864 9.964 -5.766 1.00 80.00 171 GLN A CA 1
ATOM 1364 C C . GLN A 1 171 ? -8.843 8.830 -5.617 1.00 80.00 171 GLN A C 1
ATOM 1366 O O . GLN A 1 171 ? -9.034 7.922 -4.808 1.00 80.00 171 GLN A O 1
ATOM 1371 N N . VAL A 1 172 ? -7.737 8.897 -6.365 1.00 83.69 172 VAL A N 1
ATOM 1372 C CA . VAL A 1 172 ? -6.608 7.967 -6.203 1.00 83.69 172 VAL A CA 1
ATOM 1373 C C . VAL A 1 172 ? -5.929 8.238 -4.860 1.00 83.69 172 VAL A C 1
ATOM 1375 O O . VAL A 1 172 ? -5.383 9.320 -4.644 1.00 83.69 172 VAL A O 1
ATOM 1378 N N . ILE A 1 173 ? -5.963 7.254 -3.965 1.00 83.12 173 ILE A N 1
ATOM 1379 C CA . ILE A 1 173 ? -5.380 7.327 -2.617 1.00 83.12 173 ILE A CA 1
ATOM 1380 C C . ILE A 1 173 ? -4.052 6.576 -2.503 1.00 83.12 173 ILE A C 1
ATOM 1382 O O . ILE A 1 173 ? -3.244 6.891 -1.631 1.00 83.12 173 ILE A O 1
ATOM 1386 N N . ALA A 1 174 ? -3.801 5.612 -3.387 1.00 86.12 174 ALA A N 1
ATOM 1387 C CA . ALA A 1 174 ? -2.524 4.921 -3.483 1.00 86.12 174 ALA A CA 1
ATOM 1388 C C . ALA A 1 174 ? -2.242 4.512 -4.930 1.00 86.12 174 ALA A C 1
ATOM 1390 O O . ALA A 1 174 ? -3.161 4.229 -5.699 1.00 86.12 174 ALA A O 1
ATOM 1391 N N . ARG A 1 175 ? -0.956 4.471 -5.283 1.00 91.81 175 ARG A N 1
ATOM 1392 C CA . ARG A 1 175 ? -0.476 3.994 -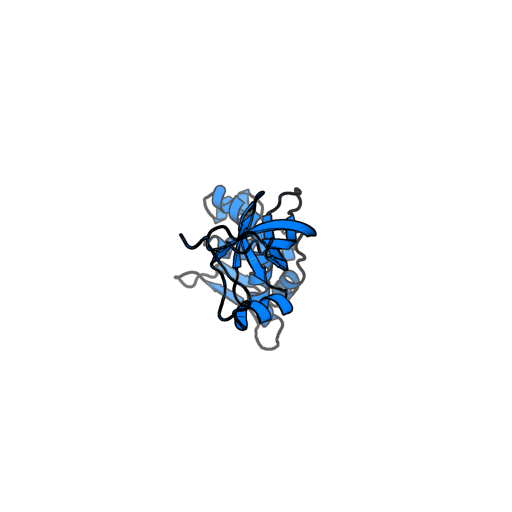6.579 1.00 91.81 175 ARG A CA 1
ATOM 1393 C C . ARG A 1 175 ? 0.785 3.160 -6.387 1.00 91.81 175 ARG A C 1
ATOM 1395 O O . ARG A 1 175 ? 1.701 3.581 -5.676 1.00 91.81 175 ARG A O 1
ATOM 1402 N N . SER A 1 176 ? 0.842 2.002 -7.027 1.00 94.50 176 SER A N 1
ATOM 1403 C CA . SER A 1 176 ? 2.030 1.151 -7.101 1.00 94.50 176 SER A CA 1
ATOM 1404 C C . SER A 1 176 ? 2.384 0.836 -8.550 1.00 94.50 176 SER A C 1
ATOM 1406 O O . SER A 1 176 ? 1.538 0.871 -9.442 1.00 94.50 176 SER A O 1
ATOM 1408 N N . PHE A 1 177 ? 3.668 0.555 -8.767 1.00 96.81 177 PHE A N 1
ATOM 1409 C CA . PHE A 1 177 ? 4.244 0.306 -10.081 1.00 96.81 177 PHE A CA 1
ATOM 1410 C C . PHE A 1 177 ? 5.050 -0.986 -10.060 1.00 96.81 177 PHE A C 1
ATOM 1412 O O . PHE A 1 177 ? 5.825 -1.232 -9.127 1.00 96.81 177 PHE A O 1
ATOM 1419 N N . GLU A 1 178 ? 4.908 -1.779 -11.113 1.00 97.00 178 GLU A N 1
ATOM 1420 C CA . GLU A 1 178 ? 5.715 -2.970 -11.350 1.00 97.00 178 GLU A CA 1
ATOM 1421 C C . GLU A 1 178 ? 6.197 -2.981 -12.798 1.00 97.00 178 GLU A C 1
ATOM 1423 O O . GLU A 1 178 ? 5.423 -2.735 -13.719 1.00 97.00 178 GLU A O 1
ATOM 1428 N N . ILE A 1 179 ? 7.480 -3.258 -12.997 1.00 96.62 179 ILE A N 1
ATOM 1429 C CA . ILE A 1 179 ? 8.082 -3.454 -14.312 1.00 96.62 179 ILE A CA 1
ATOM 1430 C C . ILE A 1 179 ? 7.833 -4.911 -14.687 1.00 96.62 179 ILE A C 1
ATOM 1432 O O . ILE A 1 179 ? 8.455 -5.802 -14.108 1.00 96.62 179 ILE A O 1
ATOM 1436 N N . VAL A 1 180 ? 6.903 -5.153 -15.610 1.00 97.00 180 VAL A N 1
ATOM 1437 C CA . VAL A 1 180 ? 6.570 -6.517 -16.057 1.00 97.00 180 VAL A CA 1
ATOM 1438 C C . VAL A 1 180 ? 7.393 -6.959 -17.260 1.00 97.00 180 VAL A C 1
ATOM 1440 O O . VAL A 1 180 ? 7.561 -8.153 -17.463 1.00 97.00 180 VAL A O 1
ATOM 1443 N N . GLN A 1 181 ? 7.900 -6.003 -18.036 1.00 96.12 181 GLN A N 1
ATOM 1444 C CA . GLN A 1 181 ? 8.852 -6.239 -19.116 1.00 96.12 181 GLN A CA 1
ATOM 1445 C C . GLN A 1 181 ? 9.755 -5.016 -19.249 1.00 96.12 181 GLN A C 1
ATOM 1447 O O . GLN A 1 181 ? 9.271 -3.883 -19.120 1.00 96.12 181 GLN A O 1
ATOM 1452 N N . ILE A 1 182 ? 11.044 -5.227 -19.502 1.00 94.81 182 ILE A N 1
ATOM 1453 C CA . ILE A 1 182 ? 12.004 -4.144 -19.711 1.00 94.81 182 ILE A CA 1
ATOM 1454 C C . ILE A 1 182 ? 13.102 -4.523 -20.701 1.00 94.81 182 ILE A C 1
ATOM 1456 O O . ILE A 1 182 ? 13.742 -5.560 -20.598 1.00 94.81 182 ILE A O 1
ATOM 1460 N N . GLU A 1 183 ? 13.365 -3.619 -21.637 1.00 92.69 183 GLU A N 1
ATOM 1461 C CA . GLU A 1 183 ? 14.397 -3.778 -22.655 1.00 92.69 183 GLU A CA 1
ATOM 1462 C C . GLU A 1 183 ? 15.170 -2.468 -22.813 1.00 92.69 183 GLU A C 1
ATOM 1464 O O . GLU A 1 183 ? 14.601 -1.373 -22.766 1.00 92.69 183 GLU A O 1
ATOM 1469 N N . GLN A 1 184 ? 16.485 -2.558 -22.998 1.00 88.88 184 GLN A N 1
ATOM 1470 C CA . GLN A 1 184 ? 17.312 -1.383 -23.254 1.00 88.88 184 GLN A CA 1
ATOM 1471 C C . GLN A 1 184 ? 17.023 -0.829 -24.656 1.00 88.88 184 GLN A C 1
ATOM 1473 O O . GLN A 1 184 ? 17.011 -1.559 -25.646 1.00 88.88 184 GLN A O 1
ATOM 1478 N N . GLU A 1 185 ? 16.773 0.475 -24.756 1.00 82.44 185 GLU A N 1
ATOM 1479 C CA . GLU A 1 185 ? 16.520 1.124 -26.038 1.00 82.44 185 GLU A CA 1
ATOM 1480 C C . GLU A 1 185 ? 17.839 1.346 -26.793 1.00 82.44 185 GLU A C 1
ATOM 1482 O O . GLU A 1 185 ? 18.617 2.217 -26.414 1.00 82.44 185 GLU A O 1
ATOM 1487 N N . GLY A 1 186 ? 18.048 0.582 -27.873 1.00 63.44 186 GLY A N 1
ATOM 1488 C CA . GLY A 1 186 ? 19.059 0.825 -28.911 1.00 63.44 186 GLY A CA 1
ATOM 1489 C C . GLY A 1 186 ? 20.520 0.691 -28.462 1.00 63.44 186 GLY A C 1
ATOM 1490 O O . GLY A 1 186 ? 21.077 1.590 -27.840 1.00 63.44 186 GLY A O 1
ATOM 1491 N N . GLU A 1 187 ? 21.196 -0.383 -28.878 1.00 47.88 187 GLU A N 1
ATOM 1492 C CA . GLU A 1 187 ? 22.663 -0.389 -28.951 1.00 47.88 187 GLU A CA 1
ATOM 1493 C C . GLU A 1 187 ? 23.117 0.431 -30.173 1.00 47.88 187 GLU A C 1
ATOM 1495 O O . GLU A 1 187 ? 23.432 -0.122 -31.225 1.00 47.88 187 GLU A O 1
ATOM 1500 N N . GLU A 1 188 ? 23.178 1.760 -30.065 1.00 41.38 188 GLU A N 1
ATOM 1501 C CA . GLU A 1 188 ? 24.147 2.496 -30.884 1.00 41.38 188 GLU A CA 1
ATOM 1502 C C . GLU A 1 188 ? 25.501 2.383 -30.189 1.00 41.38 188 GLU A C 1
ATOM 1504 O O . GLU A 1 188 ? 25.793 3.060 -29.201 1.00 41.38 188 GLU A O 1
ATOM 1509 N N . TYR A 1 189 ? 26.323 1.462 -30.692 1.00 39.91 189 TYR A N 1
ATOM 1510 C CA . TYR A 1 189 ? 27.740 1.410 -30.369 1.00 39.91 189 TYR A CA 1
ATOM 1511 C C . TYR A 1 189 ? 28.328 2.798 -30.650 1.00 39.91 189 TYR A C 1
ATOM 1513 O O . TYR A 1 189 ? 28.232 3.257 -31.790 1.00 39.91 189 TYR A O 1
ATOM 1521 N N . PRO A 1 190 ? 28.969 3.476 -29.682 1.00 38.72 190 PRO A N 1
ATOM 1522 C CA . PRO A 1 190 ? 29.849 4.569 -30.041 1.00 38.72 190 PRO A CA 1
ATOM 1523 C C . PRO A 1 190 ? 30.971 3.956 -30.882 1.00 38.72 190 PRO A C 1
ATOM 1525 O O . PRO A 1 190 ? 31.825 3.233 -30.364 1.00 38.72 190 PRO A O 1
ATOM 1528 N N . THR A 1 191 ? 30.953 4.199 -32.193 1.00 39.47 191 THR A N 1
ATOM 1529 C CA . THR A 1 191 ? 32.142 4.053 -33.027 1.00 39.47 191 THR A CA 1
ATOM 1530 C C . THR A 1 191 ? 33.201 4.946 -32.405 1.00 39.47 191 THR A C 1
ATOM 1532 O O . THR A 1 191 ? 33.110 6.172 -32.447 1.00 39.47 191 THR A O 1
ATOM 1535 N N . LEU A 1 192 ? 34.171 4.319 -31.742 1.00 38.94 192 LEU A N 1
ATOM 1536 C CA . LEU A 1 192 ? 35.417 4.967 -31.378 1.00 38.94 192 LEU A CA 1
ATOM 1537 C C . LEU A 1 192 ? 36.116 5.313 -32.692 1.00 38.94 192 LEU A C 1
ATOM 1539 O O . LEU A 1 192 ? 36.845 4.491 -33.244 1.00 38.94 192 LEU A O 1
ATOM 1543 N N . ASP A 1 193 ? 35.867 6.517 -33.195 1.00 42.69 193 ASP A N 1
ATOM 1544 C CA . ASP A 1 193 ? 36.757 7.146 -34.157 1.00 42.69 193 ASP A CA 1
ATOM 1545 C C . ASP A 1 193 ? 38.088 7.380 -33.435 1.00 42.69 193 ASP A C 1
ATOM 1547 O O . ASP A 1 193 ? 38.263 8.331 -32.672 1.00 42.69 193 ASP A O 1
ATOM 1551 N N . LEU A 1 194 ? 39.013 6.442 -33.622 1.00 40.47 194 LEU A N 1
ATOM 1552 C CA . LEU A 1 194 ? 40.418 6.638 -33.300 1.00 40.47 194 LEU A CA 1
ATOM 1553 C C . LEU A 1 194 ? 40.984 7.616 -34.338 1.00 40.47 194 LEU A C 1
ATOM 1555 O O . LEU A 1 194 ? 41.190 7.236 -35.493 1.00 40.47 194 LEU A O 1
ATOM 1559 N N . GLN A 1 195 ? 41.196 8.867 -33.925 1.00 40.28 195 GLN A N 1
ATOM 1560 C CA . GLN A 1 195 ? 42.134 9.784 -34.581 1.00 40.28 195 GLN A CA 1
ATOM 1561 C C . GLN A 1 195 ? 43.547 9.572 -34.041 1.00 40.28 195 GLN A C 1
ATOM 1563 O O . GLN A 1 195 ? 43.683 9.375 -32.811 1.00 40.28 195 GLN A O 1
#

Sequence (195 aa):
MSLITAAIYALKRLTQGKNATRDELIDQLGDELLAEHVRKLQKHRQFRENVKKVVKPLTREGIAELTLKDREGKILVSIDENEAEGILDLESDARSAVRYEDAIITIGTPQMEKPLKLKWRLEHPEYGSITASLQDEDFAVDVLNGSVRFYRGSKFKTKLRVEEETDVTGQVIARSFEIVQIEQEGEEYPTLDLQ

Foldseek 3Di:
DDLLLLLLVQLLCVLVVHHQDQVNLCVVPVDNVSSVSSVVLNLDPVSLVVSLVVLVVLCDPPHAWDFDADPVRHTSDIAGSSSSVSSNPDDRQKDKDKDKDKFKWAWPDQDQPCQQPDWTWIQTPVPGTDTAGEPPPVVNVCSPVVVDDHDVPWIKTFIKIKMFIAHPVRDTPDIHIYGDDIDTPDPPDPPPPDD